Protein 2X47 (pdb70)

CATH classification: 3.40.220.10

Foldseek 3Di:
DLCVLVVLLVVLVPDDLVRLQVLALDVPADEPVNFDFQLCVVVPPLCPDADPLVSQAEGEAADLQQRYQFQEEEAQAFQQQQADDDSRNVQDVRQDPSSNSVSNPDHGADQLAWDKDASRNGSHGIYIYHHADQDQQPRDPVNLVSLLSRVVNSVVVCLVVLTAEYEYEQHQDDHSGYPLLSSLVSVLVSVLVVCVVCVVSHRYYYHYYNDVVNSVSNSVCCCVSHPND

Nearest PDB structures (foldseek):
  2x47-assembly1_A  TM=1.004E+00  e=2.252E-48  Homo sapiens
  6lh4-assembly4_D  TM=9.756E-01  e=3.237E-41  Homo sapiens
  6y4y-assembly1_A  TM=9.764E-01  e=6.561E-30  Escherichia coli K-12
  4iqy-assembly1_A  TM=9.537E-01  e=3.834E-30  Homo sapiens
  4iqy-assembly2_B  TM=9.609E-01  e=1.266E-29  Homo sapiens

Organism: Homo sapiens (NCBI:txid9606)

B-factor: mean 14.44, std 8.51, range [4.03, 52.68]

Secondary structure (DSSP, 8-state):
-TTHHHHHHHHHHTS-HHHHGGGSS-S--EEGGGS--HHHHHTT-------HHHHTTEEEEES-GGGEESSEEEEE--TT-S--SHHHHHHHHHH-HHHHHHHHTS-PPPBT-EEEEE-TTSSSSEEEEEB----TT---HHHHHHHHHHHHHHHHHHHHTT--EEEE--TT-STTS--HHHHHHHHHHHHHHHHHHHGGG-SEEEEEE-SHHHHHHHHHHHHHHS---

Structure (mmCIF, N/CA/C/O backbone):
data_2X47
#
_entry.id   2X47
#
_cell.length_a   45.920
_cell.length_b   63.410
_cell.length_c   75.900
_cell.angle_alpha   90.00
_cell.angle_beta   90.00
_cell.angle_gamma   90.00
#
_symmetry.space_group_name_H-M   'P 21 21 21'
#
loop_
_entity.id
_entity.type
_entity.pdbx_description
1 polymer 'MACRO DOMAIN-CONTAINING PROTEIN 1'
2 non-polymer 'SULFATE ION'
3 water water
#
loop_
_atom_site.group_PDB
_atom_site.id
_atom_site.type_symbol
_atom_site.label_atom_id
_atom_site.label_alt_id
_atom_site.label_comp_id
_atom_site.label_asym_id
_atom_site.label_entity_id
_atom_site.label_seq_id
_atom_site.pdbx_PDB_ins_code
_atom_site.Cartn_x
_atom_site.Cartn_y
_atom_site.Cartn_z
_atom_site.occupancy
_atom_site.B_iso_or_equiv
_atom_site.auth_seq_id
_atom_site.auth_comp_id
_atom_site.auth_asym_id
_atom_site.auth_atom_id
_atom_site.pdbx_PDB_model_num
ATOM 1 N N . THR A 1 1 ? 23.784 1.276 -1.573 1.00 32.71 91 THR A N 1
ATOM 2 C CA . THR A 1 1 ? 24.605 2.493 -1.267 1.00 32.25 91 THR A CA 1
ATOM 3 C C . THR A 1 1 ? 24.037 3.267 -0.074 1.00 31.84 91 THR A C 1
ATOM 4 O O . THR A 1 1 ? 22.854 3.150 0.250 1.00 32.05 91 THR A O 1
ATOM 6 N N . SER A 1 2 ? 24.898 4.057 0.569 1.00 30.95 92 SER A N 1
ATOM 7 C CA . SER A 1 2 ? 24.527 4.889 1.723 1.00 29.81 92 SER A CA 1
ATOM 8 C C . SER A 1 2 ? 23.425 5.922 1.425 1.00 28.47 92 SER A C 1
ATOM 9 O O . SER A 1 2 ? 22.856 6.507 2.369 1.00 28.20 92 SER A O 1
ATOM 11 N N . THR A 1 3 ? 23.171 6.175 0.131 1.00 26.45 93 THR A N 1
ATOM 12 C CA . THR A 1 3 ? 22.202 7.207 -0.314 1.00 25.01 93 THR A CA 1
ATOM 13 C C . THR A 1 3 ? 21.064 6.694 -1.229 1.00 21.71 93 THR A C 1
ATOM 14 O O . THR A 1 3 ? 20.302 7.492 -1.801 1.00 20.99 93 THR A O 1
ATOM 18 N N . ASP A 1 4 ? 20.929 5.371 -1.352 1.00 18.87 94 ASP A N 1
ATOM 19 C CA . ASP A 1 4 ? 19.816 4.778 -2.085 1.00 16.26 94 ASP A CA 1
ATOM 20 C C . ASP A 1 4 ? 18.481 5.249 -1.509 1.00 13.29 94 ASP A C 1
ATOM 21 O O . ASP A 1 4 ? 17.487 5.334 -2.229 1.00 11.10 94 ASP A O 1
ATOM 26 N N . TRP A 1 5 ? 18.464 5.565 -0.209 1.00 10.21 95 TRP A N 1
ATOM 27 C CA . TRP A 1 5 ? 17.223 5.990 0.412 1.00 8.89 95 TRP A CA 1
ATOM 28 C C . TRP A 1 5 ? 16.650 7.233 -0.253 1.00 7.10 95 TRP A C 1
ATOM 29 O O . TRP A 1 5 ? 15.452 7.347 -0.383 1.00 6.99 95 TRP A O 1
ATOM 40 N N . LYS A 1 6 ? 17.505 8.150 -0.701 1.00 7.55 96 LYS A N 1
ATOM 41 C CA . LYS A 1 6 ? 17.039 9.360 -1.353 1.00 7.87 96 LYS A CA 1
ATOM 42 C C . LYS A 1 6 ? 16.287 9.084 -2.650 1.00 7.63 96 LYS A C 1
ATOM 43 O O . LYS A 1 6 ? 15.381 9.813 -3.007 1.00 8.37 96 LYS A O 1
ATOM 49 N N . GLU A 1 7 ? 16.658 8.012 -3.342 1.00 6.49 97 GLU A N 1
ATOM 50 C CA . GLU A 1 7 ? 16.045 7.673 -4.602 1.00 7.06 97 GLU A CA 1
ATOM 51 C C . GLU A 1 7 ? 14.699 7.035 -4.371 1.00 8.21 97 GLU A C 1
ATOM 52 O O . GLU A 1 7 ? 13.777 7.198 -5.155 1.00 5.13 97 GLU A O 1
ATOM 58 N N . ALA A 1 8 ? 14.586 6.259 -3.290 1.00 10.21 98 ALA A N 1
ATOM 59 C CA . ALA A 1 8 ? 13.340 5.490 -3.052 1.00 11.77 98 ALA A CA 1
ATOM 60 C C . ALA A 1 8 ? 12.240 6.475 -2.741 1.00 11.55 98 ALA A C 1
ATOM 61 O O . ALA A 1 8 ? 11.062 6.403 -3.168 1.00 11.48 98 ALA A O 1
ATOM 63 N N . LYS A 1 9 ? 12.665 7.450 -1.971 1.00 14.72 99 LYS A N 1
ATOM 64 C CA . LYS A 1 9 ? 11.833 8.534 -1.629 1.00 15.61 99 LYS A CA 1
ATOM 65 C C . LYS A 1 9 ? 11.235 9.122 -2.861 1.00 14.81 99 LYS A C 1
ATOM 66 O O . LYS A 1 9 ? 10.034 9.314 -2.953 1.00 13.70 99 LYS A O 1
ATOM 72 N N . SER A 1 10 ? 12.078 9.437 -3.844 1.00 15.85 100 SER A N 1
ATOM 73 C CA . SER A 1 10 ? 11.590 10.029 -5.078 1.00 14.43 100 SER A CA 1
ATOM 74 C C . SER A 1 10 ? 10.782 9.097 -5.945 1.00 15.46 100 SER A C 1
ATOM 75 O O . SER A 1 10 ? 9.900 9.556 -6.681 1.00 16.25 100 SER A O 1
ATOM 79 N N . PHE A 1 11 ? 11.140 7.804 -5.943 1.00 14.60 101 PHE A N 1
ATOM 80 C CA . PHE A 1 11 ? 10.432 6.785 -6.687 1.00 14.48 101 PHE A CA 1
ATOM 81 C C . PHE A 1 11 ? 8.977 6.716 -6.136 1.00 16.07 101 PHE A C 1
ATOM 82 O O . PHE A 1 11 ? 8.036 6.731 -6.917 1.00 17.68 101 PHE A O 1
ATOM 90 N N . LEU A 1 12 ? 8.829 6.699 -4.821 1.00 17.74 102 LEU A N 1
ATOM 91 C CA . LEU A 1 12 ? 7.483 6.579 -4.184 1.00 19.88 102 LEU A CA 1
ATOM 92 C C . LEU A 1 12 ? 6.649 7.870 -4.247 1.00 22.79 102 LEU A C 1
ATOM 93 O O . LEU A 1 12 ? 5.420 7.788 -4.346 1.00 23.74 102 LEU A O 1
ATOM 98 N N . LYS A 1 13 ? 7.298 9.037 -4.163 1.00 26.05 103 LYS A N 1
ATOM 99 C CA . LYS A 1 13 ? 6.597 10.322 -4.373 1.00 28.23 103 LYS A CA 1
ATOM 100 C C . LYS A 1 13 ? 5.997 10.401 -5.780 1.00 29.33 103 LYS A C 1
ATOM 101 O O . LYS A 1 13 ? 4.892 10.916 -5.957 1.00 30.70 103 LYS A O 1
ATOM 105 N N . GLY A 1 14 ? 6.703 9.866 -6.764 1.00 30.48 104 GLY A N 1
ATOM 106 C CA . GLY A 1 14 ? 6.237 9.869 -8.143 1.00 31.85 104 GLY A CA 1
ATOM 107 C C . GLY A 1 14 ? 5.083 8.926 -8.414 1.00 32.65 104 GLY A C 1
ATOM 108 O O . GLY A 1 14 ? 4.490 8.967 -9.479 1.00 32.87 104 GLY A O 1
ATOM 109 N N . LEU A 1 15 ? 4.755 8.077 -7.450 1.00 34.06 105 LEU A N 1
ATOM 110 C CA . LEU A 1 15 ? 3.705 7.091 -7.650 1.00 35.16 105 LEU A CA 1
ATOM 111 C C . LEU A 1 15 ? 2.332 7.621 -7.264 1.00 35.73 105 LEU A C 1
ATOM 112 O O . LEU A 1 15 ? 2.184 8.383 -6.300 1.00 36.58 105 LEU A O 1
ATOM 117 N N . SER A 1 16 ? 1.329 7.208 -8.034 1.00 36.65 106 SER A N 1
ATOM 118 C CA . SER A 1 16 ? -0.062 7.502 -7.692 1.00 37.03 106 SER A CA 1
ATOM 119 C C . SER A 1 16 ? -0.423 6.729 -6.434 1.00 36.79 106 SER A C 1
ATOM 120 O O . SER A 1 16 ? 0.150 5.667 -6.158 1.00 37.15 106 SER A O 1
ATOM 123 N N . ASP A 1 17 ? -1.365 7.269 -5.664 1.00 36.67 107 ASP A N 1
ATOM 124 C CA . ASP A 1 17 ? -1.853 6.606 -4.450 1.00 35.46 107 ASP A CA 1
ATOM 125 C C . ASP A 1 17 ? -2.101 5.096 -4.704 1.00 34.58 107 ASP A C 1
ATOM 126 O O . ASP A 1 17 ? -1.714 4.242 -3.891 1.00 34.63 107 ASP A O 1
ATOM 128 N N . LYS A 1 18 ? -2.713 4.781 -5.847 1.00 33.05 108 LYS A N 1
ATOM 129 C CA . LYS A 1 18 ? -2.969 3.385 -6.249 1.00 31.55 108 LYS A CA 1
ATOM 130 C C . LYS A 1 18 ? -1.690 2.568 -6.510 1.00 29.97 108 LYS A C 1
ATOM 131 O O . LYS A 1 18 ? -1.531 1.451 -6.002 1.00 29.11 108 LYS A O 1
ATOM 133 N N . GLN A 1 19 ? -0.787 3.125 -7.313 1.00 28.61 109 GLN A N 1
ATOM 134 C CA . GLN A 1 19 ? 0.451 2.426 -7.675 1.00 27.12 109 GLN A CA 1
ATOM 135 C C . GLN A 1 19 ? 1.310 2.035 -6.459 1.00 25.25 109 GLN A C 1
ATOM 136 O O . GLN A 1 19 ? 1.967 0.978 -6.443 1.00 23.35 109 GLN A O 1
ATOM 142 N N . ARG A 1 20 ? 1.316 2.922 -5.469 1.00 24.50 110 ARG A N 1
ATOM 143 C CA . ARG A 1 20 ? 2.105 2.740 -4.250 1.00 23.75 110 ARG A CA 1
ATOM 144 C C . ARG A 1 20 ? 1.792 1.409 -3.541 1.00 22.55 110 ARG A C 1
ATOM 145 O O . ARG A 1 20 ? 2.674 0.826 -2.917 1.00 21.63 110 ARG A O 1
ATOM 148 N N . GLU A 1 21 ? 0.552 0.918 -3.663 1.00 21.03 111 GLU A N 1
ATOM 149 C CA . GLU A 1 21 ? 0.112 -0.302 -2.949 1.00 19.93 111 GLU A CA 1
ATOM 150 C C . GLU A 1 21 ? 0.924 -1.557 -3.193 1.00 19.01 111 GLU A C 1
ATOM 151 O O . GLU A 1 21 ? 1.056 -2.401 -2.306 1.00 17.81 111 GLU A O 1
ATOM 157 N N . GLU A 1 22 ? 1.439 -1.688 -4.416 1.00 18.93 112 GLU A N 1
ATOM 158 C CA . GLU A 1 22 ? 2.194 -2.859 -4.839 1.00 18.52 112 GLU A CA 1
ATOM 159 C C . GLU A 1 22 ? 3.447 -3.072 -3.993 1.00 17.73 112 GLU A C 1
ATOM 160 O O . GLU A 1 22 ? 3.865 -4.211 -3.783 1.00 19.05 112 GLU A O 1
ATOM 162 N N . HIS A 1 23 ? 4.015 -1.976 -3.501 1.00 16.95 113 HIS A N 1
ATOM 163 C CA . HIS A 1 23 ? 5.310 -1.997 -2.807 1.00 15.84 113 HIS A CA 1
ATOM 164 C C . HIS A 1 23 ? 5.163 -1.990 -1.305 1.00 14.32 113 HIS A C 1
ATOM 165 O O . HIS A 1 23 ? 6.171 -2.005 -0.596 1.00 13.09 113 HIS A O 1
ATOM 172 N N . TYR A 1 24 ? 3.917 -1.910 -0.808 1.00 12.78 114 TYR A N 1
ATOM 173 C CA . TYR A 1 24 ? 3.731 -1.941 0.634 1.00 10.57 114 TYR A CA 1
ATOM 174 C C . TYR A 1 24 ? 4.189 -3.282 1.149 1.00 9.85 114 TYR A C 1
ATOM 175 O O . TYR A 1 24 ? 4.024 -4.296 0.476 1.00 9.96 114 TYR A O 1
ATOM 184 N N . PHE A 1 25 ? 4.678 -3.324 2.381 1.00 8.73 115 PHE A N 1
ATOM 185 C CA . PHE A 1 25 ? 5.115 -4.580 2.953 1.00 9.12 115 PHE A CA 1
ATOM 186 C C . PHE A 1 25 ? 3.953 -5.545 3.253 1.00 10.29 115 PHE A C 1
ATOM 187 O O . PHE A 1 25 ? 4.169 -6.763 3.404 1.00 11.12 115 PHE A O 1
ATOM 195 N N . CYS A 1 26 ? 2.732 -5.007 3.332 1.00 10.69 116 CYS A N 1
ATOM 196 C CA . CYS A 1 26 ? 1.543 -5.775 3.695 1.00 11.53 116 CYS A CA 1
ATOM 197 C C . CYS A 1 26 ? 0.441 -5.649 2.651 1.00 12.29 116 CYS A C 1
ATOM 198 O O . CYS A 1 26 ? 0.299 -4.610 2.013 1.00 12.38 116 CYS A O 1
ATOM 201 N N . LYS A 1 27 ? -0.349 -6.712 2.482 1.00 11.92 117 LYS A N 1
ATOM 202 C CA . LYS A 1 27 ? -1.551 -6.605 1.648 1.00 12.50 117 LYS A CA 1
ATOM 203 C C . LYS A 1 27 ? -2.719 -6.041 2.449 1.00 11.36 117 LYS A C 1
ATOM 204 O O . LYS A 1 27 ? -3.608 -5.432 1.895 1.00 13.09 117 LYS A O 1
ATOM 208 N N . ASP A 1 28 ? -2.668 -6.198 3.760 1.00 11.44 118 ASP A N 1
ATOM 209 C CA . ASP A 1 28 ? -3.770 -5.788 4.636 1.00 12.42 118 ASP A CA 1
ATOM 210 C C . ASP A 1 28 ? -3.540 -4.422 5.252 1.00 11.85 118 ASP A C 1
ATOM 211 O O . ASP A 1 28 ? -3.673 -4.206 6.461 1.00 11.84 118 ASP A O 1
ATOM 216 N N . PHE A 1 29 ? -3.228 -3.458 4.394 1.00 10.81 119 PHE A N 1
ATOM 217 C CA . PHE A 1 29 ? -3.156 -2.096 4.839 1.00 9.88 119 PHE A CA 1
ATOM 218 C C . PHE A 1 29 ? -4.545 -1.545 5.169 1.00 9.91 119 PHE A C 1
ATOM 219 O O . PHE A 1 29 ? -5.574 -2.005 4.658 1.00 9.82 119 PHE A O 1
ATOM 227 N N . VAL A 1 30 ? -4.537 -0.569 6.068 1.00 10.19 120 VAL A N 1
ATOM 228 C CA . VAL A 1 30 ? -5.739 0.045 6.585 1.00 10.47 120 VAL A CA 1
ATOM 229 C C . VAL A 1 30 ? -5.882 1.457 5.983 1.00 10.07 120 VAL A C 1
ATOM 230 O O . VAL A 1 30 ? -5.077 2.355 6.269 1.00 10.49 120 VAL A O 1
ATOM 234 N N . ARG A 1 31 ? -6.888 1.615 5.127 1.00 9.87 121 ARG A N 1
ATOM 235 C CA . ARG A 1 31 ? -7.163 2.865 4.441 1.00 10.29 121 ARG A CA 1
ATOM 236 C C . ARG A 1 31 ? -7.777 3.830 5.437 1.00 10.64 121 ARG A C 1
ATOM 237 O O . ARG A 1 31 ? -8.592 3.441 6.280 1.00 9.84 121 ARG A O 1
ATOM 243 N N . LEU A 1 32 ? -7.387 5.089 5.331 1.00 10.88 122 LEU A N 1
ATOM 244 C CA . LEU A 1 32 ? -7.846 6.113 6.266 1.00 11.56 122 LEU A CA 1
ATOM 245 C C . LEU A 1 32 ? -9.360 6.198 6.240 1.00 12.66 122 LEU A C 1
ATOM 246 O O . LEU A 1 32 ? -9.985 6.370 7.276 1.00 12.93 122 LEU A O 1
ATOM 251 N N . LYS A 1 33 ? -9.948 6.066 5.056 1.00 13.41 123 LYS A N 1
ATOM 252 C CA . LYS A 1 33 ? -11.400 6.150 4.911 1.00 14.76 123 LYS A CA 1
ATOM 253 C C . LYS A 1 33 ? -12.102 4.974 5.597 1.00 14.38 123 LYS A C 1
ATOM 254 O O . LYS A 1 33 ? -13.305 5.052 5.846 1.00 15.85 123 LYS A O 1
ATOM 259 N N . LYS A 1 34 ? -11.374 3.895 5.907 1.00 13.76 124 LYS A N 1
ATOM 260 C CA . LYS A 1 34 ? -11.910 2.769 6.688 1.00 13.43 124 LYS A CA 1
ATOM 261 C C . LYS A 1 34 ? -11.691 2.835 8.208 1.00 13.03 124 LYS A C 1
ATOM 262 O O . LYS A 1 34 ? -12.097 1.917 8.941 1.00 14.14 124 LYS A O 1
ATOM 266 N N . ILE A 1 35 ? -11.036 3.886 8.684 1.00 10.66 125 ILE A N 1
ATOM 267 C CA . ILE A 1 35 ? -10.814 4.063 10.131 1.00 9.96 125 ILE A CA 1
ATOM 268 C C . ILE A 1 35 ? -11.943 4.936 10.693 1.00 9.21 125 ILE A C 1
ATOM 269 O O . ILE A 1 35 ? -12.042 6.088 10.305 1.00 8.57 125 ILE A O 1
ATOM 274 N N . PRO A 1 36 ? -12.797 4.376 11.562 1.00 9.40 126 PRO A N 1
ATOM 275 C CA . PRO A 1 36 ? -13.880 5.198 12.135 1.00 9.21 126 PRO A CA 1
ATOM 276 C C . PRO A 1 36 ? -13.342 6.464 12.805 1.00 9.02 126 PRO A C 1
ATOM 277 O O . PRO A 1 36 ? -12.390 6.418 13.586 1.00 8.78 126 PRO A O 1
ATOM 281 N N . THR A 1 37 ? -14.015 7.580 12.536 1.00 8.31 127 THR A N 1
ATOM 282 C CA . THR A 1 37 ? -13.803 8.796 13.317 1.00 8.51 127 THR A CA 1
ATOM 283 C C . THR A 1 37 ? -14.358 8.557 14.715 1.00 7.39 127 THR A C 1
ATOM 284 O O . THR A 1 37 ? -15.158 7.657 14.937 1.00 8.31 127 THR A O 1
ATOM 288 N N . TRP A 1 38 ? -13.989 9.410 15.651 1.00 7.21 128 TRP A N 1
ATOM 289 C CA . TRP A 1 38 ? -14.571 9.387 16.969 1.00 7.05 128 TRP A CA 1
ATOM 290 C C . TRP A 1 38 ? -16.111 9.560 16.896 1.00 7.84 128 TRP A C 1
ATOM 291 O O . TRP A 1 38 ? -16.843 8.884 17.612 1.00 6.69 128 TRP A O 1
ATOM 302 N N . LYS A 1 39 ? -16.607 10.473 16.063 1.00 8.26 129 LYS A N 1
ATOM 303 C CA . LYS A 1 39 ? -18.042 10.575 15.861 1.00 8.47 129 LYS A CA 1
ATOM 304 C C . LYS A 1 39 ? -18.646 9.187 15.625 1.00 7.94 129 LYS A C 1
ATOM 305 O O . LYS A 1 39 ? -19.639 8.823 16.270 1.00 8.43 129 LYS A O 1
ATOM 311 N N . GLU A 1 40 ? -18.095 8.440 14.664 1.00 7.34 130 GLU A N 1
ATOM 312 C CA . GLU A 1 40 ? -18.596 7.101 14.304 1.00 8.21 130 GLU A CA 1
ATOM 313 C C . GLU A 1 40 ? -18.415 6.083 15.437 1.00 8.46 130 GLU A C 1
ATOM 314 O O . GLU A 1 40 ? -19.316 5.298 15.719 1.00 9.03 130 GLU A O 1
ATOM 320 N N . MET A 1 41 ? -17.240 6.084 16.050 1.00 9.28 131 MET A N 1
ATOM 321 C CA . MET A 1 41 ? -16.939 5.135 17.126 1.00 9.64 131 MET A CA 1
ATOM 322 C C . MET A 1 41 ? -17.864 5.338 18.291 1.00 9.97 131 MET A C 1
ATOM 323 O O . MET A 1 41 ? -18.350 4.361 18.882 1.00 9.40 131 MET A O 1
ATOM 328 N N . ALA A 1 42 ? -18.140 6.606 18.631 1.00 8.87 132 ALA A N 1
ATOM 329 C CA . ALA A 1 42 ? -19.083 6.884 19.719 1.00 10.65 132 ALA A CA 1
ATOM 330 C C . ALA A 1 42 ? -20.511 6.359 19.462 1.00 10.33 132 ALA A C 1
ATOM 331 O O . ALA A 1 42 ? -21.282 6.200 20.411 1.00 11.13 132 ALA A O 1
ATOM 333 N N . LYS A 1 43 ? -20.845 6.135 18.179 1.00 10.74 133 LYS A N 1
ATOM 334 C CA . LYS A 1 43 ? -22.131 5.572 17.716 1.00 10.03 133 LYS A CA 1
ATOM 335 C C . LYS A 1 43 ? -22.073 4.047 17.566 1.00 11.46 133 LYS A C 1
ATOM 336 O O . LYS A 1 43 ? -23.054 3.417 17.118 1.00 10.94 133 LYS A O 1
ATOM 342 N N . GLY A 1 44 ? -20.918 3.455 17.905 1.00 12.36 134 GLY A N 1
ATOM 343 C CA . GLY A 1 44 ? -20.727 2.009 17.793 1.00 14.17 134 GLY A CA 1
ATOM 344 C C . GLY A 1 44 ? -20.178 1.451 16.487 1.00 15.98 134 GLY A C 1
ATOM 345 O O . GLY A 1 44 ? -20.232 0.237 16.276 1.00 16.97 134 GLY A O 1
ATOM 346 N N . VAL A 1 45 ? -19.688 2.304 15.596 1.00 17.14 135 VAL A N 1
ATOM 347 C CA . VAL A 1 45 ? -19.114 1.849 14.323 1.00 18.74 135 VAL A CA 1
ATOM 348 C C . VAL A 1 45 ? -17.710 1.287 14.562 1.00 20.53 135 VAL A C 1
ATOM 349 O O . VAL A 1 45 ? -16.848 2.003 15.057 1.00 20.89 135 VAL A O 1
ATOM 353 N N . ALA A 1 46 ? -17.510 0.004 14.208 1.00 23.02 136 ALA A N 1
ATOM 354 C CA . ALA A 1 46 ? -16.229 -0.708 14.410 1.00 24.46 136 ALA A CA 1
ATOM 355 C C . ALA A 1 46 ? -15.536 -1.019 13.085 1.00 25.67 136 ALA A C 1
ATOM 356 O O . ALA A 1 46 ? -16.189 -1.147 12.050 1.00 27.64 136 ALA A O 1
ATOM 358 N N . ARG A 1 53 ? -14.310 21.965 31.438 1.00 25.55 143 ARG A N 1
ATOM 359 C CA . ARG A 1 53 ? -15.414 21.695 30.523 1.00 24.48 143 ARG A CA 1
ATOM 360 C C . ARG A 1 53 ? -15.034 21.932 29.062 1.00 23.34 143 ARG A C 1
ATOM 361 O O . ARG A 1 53 ? -14.576 23.015 28.650 1.00 23.02 143 ARG A O 1
ATOM 363 N N . TYR A 1 54 ? -15.261 20.900 28.274 1.00 22.23 144 TYR A N 1
ATOM 364 C CA . TYR A 1 54 ? -15.049 20.967 26.847 1.00 20.62 144 TYR A CA 1
ATOM 365 C C . TYR A 1 54 ? -16.387 20.885 26.175 1.00 20.44 144 TYR A C 1
ATOM 366 O O . TYR A 1 54 ? -17.268 20.166 26.618 1.00 20.33 144 TYR A O 1
ATOM 375 N N . LYS A 1 55 ? -16.537 21.643 25.109 1.00 19.97 145 LYS A N 1
ATOM 376 C CA . LYS A 1 55 ? -17.792 21.723 24.404 1.00 20.26 145 LYS A CA 1
ATOM 377 C C . LYS A 1 55 ? -17.753 20.764 23.232 1.00 19.00 145 LYS A C 1
ATOM 378 O O . LYS A 1 55 ? -16.686 20.549 22.620 1.00 18.14 145 LYS A O 1
ATOM 381 N N . LYS A 1 56 ? -18.902 20.185 22.921 1.00 17.35 146 LYS A N 1
ATOM 382 C CA . LYS A 1 56 ? -19.015 19.385 21.724 1.00 17.23 146 LYS A CA 1
ATOM 383 C C . LYS A 1 56 ? -18.634 20.219 20.504 1.00 16.30 146 LYS A C 1
ATOM 384 O O . LYS A 1 56 ? -19.108 21.366 20.348 1.00 15.44 146 LYS A O 1
ATOM 390 N N . ASP A 1 57 ? -17.766 19.670 19.658 1.00 15.33 147 ASP A N 1
ATOM 391 C CA . ASP A 1 57 ? -17.414 20.270 18.367 1.00 14.59 147 ASP A CA 1
ATOM 392 C C . ASP A 1 57 ? -17.510 19.198 17.302 1.00 14.26 147 ASP A C 1
ATOM 393 O O . ASP A 1 57 ? -16.653 18.294 17.214 1.00 12.62 147 ASP A O 1
ATOM 398 N N . LYS A 1 58 ? -18.563 19.302 16.497 1.00 13.43 148 LYS A N 1
ATOM 399 C CA . LYS A 1 58 ? -18.857 18.393 15.394 1.00 13.85 148 LYS A CA 1
ATOM 400 C C . LYS A 1 58 ? -17.655 18.097 14.491 1.00 12.51 148 LYS A C 1
ATOM 401 O O . LYS A 1 58 ? -17.335 16.948 14.201 1.00 13.92 148 LYS A O 1
ATOM 404 N N . GLN A 1 59 ? -17.023 19.133 13.997 1.00 12.83 149 GLN A N 1
ATOM 405 C CA . GLN A 1 59 ? -15.913 18.931 13.091 1.00 12.21 149 GLN A CA 1
ATOM 406 C C . GLN A 1 59 ? -14.715 18.299 13.801 1.00 10.61 149 GLN A C 1
ATOM 407 O O . GLN A 1 59 ? -14.091 17.398 13.238 1.00 10.81 149 GLN A O 1
ATOM 413 N N . LEU A 1 60 ? -14.411 18.724 15.022 1.00 9.29 150 LEU A N 1
ATOM 414 C CA . LEU A 1 60 ? -13.324 18.061 15.778 1.00 9.69 150 LEU A CA 1
ATOM 415 C C . LEU A 1 60 ? -13.565 16.556 15.957 1.00 9.15 150 LEU A C 1
ATOM 416 O O . LEU A 1 60 ? -12.634 15.743 15.830 1.00 8.76 150 LEU A O 1
ATOM 421 N N . ASN A 1 61 ? -14.818 16.174 16.207 1.00 8.20 151 ASN A N 1
ATOM 422 C CA . ASN A 1 61 ? -15.167 14.740 16.335 1.00 8.42 151 ASN A CA 1
ATOM 423 C C . ASN A 1 61 ? -14.931 13.929 15.041 1.00 7.93 151 ASN A C 1
ATOM 424 O O . ASN A 1 61 ? -14.860 12.719 15.116 1.00 9.18 151 ASN A O 1
ATOM 429 N N . GLU A 1 62 ? -14.832 14.602 13.899 1.00 9.29 152 GLU A N 1
ATOM 430 C CA . GLU A 1 62 ? -14.478 13.966 12.637 1.00 10.53 152 GLU A CA 1
ATOM 431 C C . GLU A 1 62 ? -12.965 13.982 12.370 1.00 11.06 152 GLU A C 1
ATOM 432 O O . GLU A 1 62 ? -12.516 13.345 11.416 1.00 11.55 152 GLU A O 1
ATOM 438 N N . LYS A 1 63 ? -12.184 14.674 13.207 1.00 9.92 153 LYS A N 1
ATOM 439 C CA . LYS A 1 63 ? -10.737 14.804 12.969 1.00 10.18 153 LYS A CA 1
ATOM 440 C C . LYS A 1 63 ? -9.862 13.990 13.890 1.00 10.04 153 LYS A C 1
ATOM 441 O O . LYS A 1 63 ? -8.638 14.010 13.737 1.00 11.82 153 LYS A O 1
ATOM 447 N N . ILE A 1 64 ? -10.464 13.399 14.892 1.00 9.13 154 ILE A N 1
ATOM 448 C CA . ILE A 1 64 ? -9.742 12.510 15.809 1.00 9.22 154 ILE A CA 1
ATOM 449 C C . ILE A 1 64 ? -10.330 11.105 15.692 1.00 8.91 154 ILE A C 1
ATOM 450 O O . ILE A 1 64 ? -11.545 10.919 15.502 1.00 8.25 154 ILE A O 1
ATOM 455 N N . SER A 1 65 ? -9.451 10.107 15.822 1.00 8.09 155 SER A N 1
ATOM 456 C CA . SER A 1 65 ? -9.837 8.711 15.885 1.00 8.03 155 SER A CA 1
ATOM 457 C C . SER A 1 65 ? -9.026 7.964 16.944 1.00 7.89 155 SER A C 1
ATOM 458 O O . SER A 1 65 ? -7.855 8.285 17.175 1.00 8.49 155 SER A O 1
ATOM 461 N N . LEU A 1 66 ? -9.657 6.964 17.549 1.00 7.89 156 LEU A N 1
ATOM 462 C CA . LEU A 1 66 ? -8.988 5.940 18.336 1.00 8.37 156 LEU A CA 1
ATOM 463 C C . LEU A 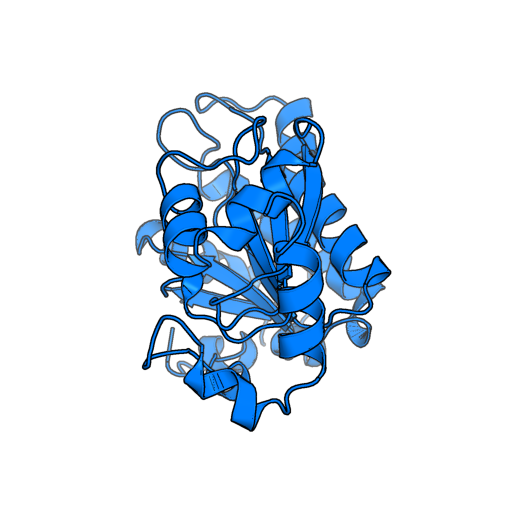1 66 ? -9.132 4.613 17.602 1.00 8.83 156 LEU A C 1
ATOM 464 O O . LEU A 1 66 ? -10.246 4.267 17.139 1.00 8.53 156 LEU A O 1
ATOM 469 N N . LEU A 1 67 ? -8.038 3.846 17.486 1.00 8.54 157 LEU A N 1
ATOM 470 C CA . LEU A 1 67 ? -8.076 2.598 16.772 1.00 9.27 157 LEU A CA 1
ATOM 471 C C . LEU A 1 67 ? -7.182 1.652 17.524 1.00 9.55 157 LEU A C 1
ATOM 472 O O . LEU A 1 67 ? -6.077 2.030 17.859 1.00 8.44 157 LEU A O 1
ATOM 477 N N . ARG A 1 68 ? -7.644 0.411 17.707 1.00 8.97 158 ARG A N 1
ATOM 478 C CA . ARG A 1 68 ? -6.744 -0.665 18.154 1.00 9.66 158 ARG A CA 1
ATOM 479 C C . ARG A 1 68 ? -6.341 -1.437 16.897 1.00 9.51 158 ARG A C 1
ATOM 480 O O . ARG A 1 68 ? -7.156 -2.144 16.303 1.00 9.25 158 ARG A O 1
ATOM 488 N N . SER A 1 69 ? -5.075 -1.310 16.471 1.00 9.31 159 SER A N 1
ATOM 489 C CA . SER A 1 69 ? -4.638 -1.928 15.229 1.00 10.94 159 SER A CA 1
ATOM 490 C C . SER A 1 69 ? -3.124 -1.960 15.234 1.00 10.89 159 SER A C 1
ATOM 491 O O . SER A 1 69 ? -2.492 -1.515 16.212 1.00 11.00 159 SER A O 1
ATOM 494 N N . ASP A 1 70 ? -2.562 -2.462 14.130 1.00 10.20 160 ASP A N 1
ATOM 495 C CA . ASP A 1 70 ? 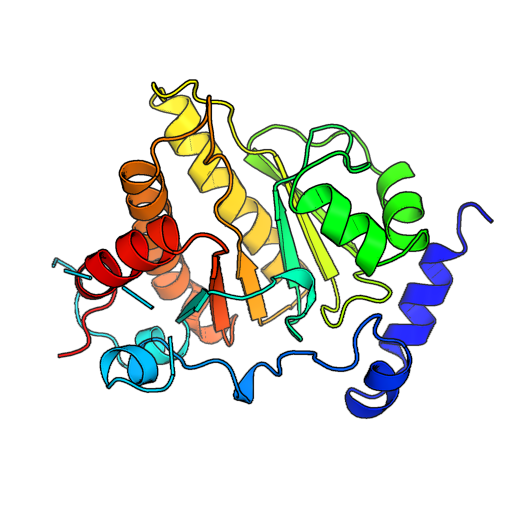-1.128 -2.450 13.922 1.00 10.32 160 ASP A CA 1
ATOM 496 C C . ASP A 1 70 ? -0.752 -1.139 13.236 1.00 8.19 160 ASP A C 1
ATOM 497 O O . ASP A 1 70 ? -1.111 -0.934 12.081 1.00 9.52 160 ASP A O 1
ATOM 502 N N . ILE A 1 71 ? -0.066 -0.264 13.956 1.00 8.59 161 ILE A N 1
ATOM 503 C CA . ILE A 1 71 ? 0.257 1.086 13.471 1.00 8.52 161 ILE A CA 1
ATOM 504 C C . ILE A 1 71 ? 1.047 1.038 12.173 1.00 8.66 161 ILE A C 1
ATOM 505 O O . ILE A 1 71 ? 0.894 1.907 11.316 1.00 9.33 161 ILE A O 1
ATOM 510 N N . THR A 1 72 ? 1.852 -0.019 11.988 1.00 8.84 162 THR A N 1
ATOM 511 C CA . THR A 1 72 ? 2.631 -0.154 10.749 1.00 9.32 162 THR A CA 1
ATOM 512 C C . THR A 1 72 ? 1.796 -0.297 9.492 1.00 9.25 162 THR A C 1
ATOM 513 O O . THR A 1 72 ? 2.274 -0.064 8.402 1.00 9.05 162 THR A O 1
ATOM 517 N N . LYS A 1 73 ? 0.538 -0.716 9.631 1.00 8.71 163 LYS A N 1
ATOM 518 C CA . LYS A 1 73 ? -0.326 -0.955 8.471 1.00 9.22 163 LYS A CA 1
ATOM 519 C C . LYS A 1 73 ? -1.191 0.235 8.032 1.00 7.91 163 LYS A C 1
ATOM 520 O O . LYS A 1 73 ? -1.926 0.117 7.076 1.00 7.95 163 LYS A O 1
ATOM 526 N N . LEU A 1 74 ? -1.111 1.364 8.742 1.00 8.19 164 LEU A N 1
ATOM 527 C CA . LEU A 1 74 ? -2.046 2.471 8.504 1.00 7.84 164 LEU A CA 1
ATOM 528 C C . LEU A 1 74 ? -1.590 3.284 7.326 1.00 7.49 164 LEU A C 1
ATOM 529 O O . LEU A 1 74 ? -0.447 3.735 7.281 1.00 8.13 164 LEU A O 1
ATOM 534 N N . GLU A 1 75 ? -2.493 3.447 6.370 1.00 8.13 165 GLU A N 1
ATOM 535 C CA . GLU A 1 75 ? -2.185 4.222 5.153 1.00 8.69 165 GLU A CA 1
ATOM 536 C C . GLU A 1 75 ? -2.516 5.690 5.410 1.00 7.38 165 GLU A C 1
ATOM 537 O O . GLU A 1 75 ? -3.595 6.192 5.048 1.00 9.84 165 GLU A O 1
ATOM 543 N N . VAL A 1 76 ? -1.565 6.371 6.026 1.00 7.73 166 VAL A N 1
ATOM 544 C CA . VAL A 1 76 ? -1.686 7.767 6.454 1.00 7.06 166 VAL A CA 1
ATOM 545 C C . VAL A 1 76 ? -0.458 8.533 6.024 1.00 7.41 166 VAL A C 1
ATOM 546 O O . VAL A 1 76 ? 0.552 7.934 5.572 1.00 7.58 166 VAL A O 1
ATOM 550 N N . ASP A 1 77 ? -0.468 9.862 6.183 1.00 7.88 167 ASP A N 1
ATOM 551 C CA . ASP A 1 77 ? 0.709 10.610 5.734 1.00 7.38 167 ASP A CA 1
ATOM 552 C C . ASP A 1 77 ? 1.907 10.317 6.617 1.00 7.59 167 ASP A C 1
ATOM 553 O O . ASP A 1 77 ? 3.016 10.246 6.124 1.00 8.55 167 ASP A O 1
ATOM 558 N N . ALA A 1 78 ? 1.695 10.082 7.921 1.00 6.86 168 ALA A N 1
ATOM 559 C CA . ALA A 1 78 ? 2.799 9.790 8.800 1.00 6.85 168 ALA A CA 1
ATOM 560 C C . ALA A 1 78 ? 2.377 8.902 9.966 1.00 8.17 168 ALA A C 1
ATOM 561 O O . ALA A 1 78 ? 1.286 9.067 10.526 1.00 9.01 168 ALA A O 1
ATOM 563 N N . ILE A 1 79 ? 3.238 7.978 10.360 1.00 7.01 169 ILE A N 1
ATOM 564 C CA . ILE A 1 79 ? 3.090 7.355 11.656 1.00 7.72 169 ILE A CA 1
ATOM 565 C C . ILE A 1 79 ? 4.218 7.826 12.556 1.00 7.81 169 ILE A C 1
ATOM 566 O O . ILE A 1 79 ? 5.340 8.119 12.109 1.00 8.58 169 ILE A O 1
ATOM 571 N N . VAL A 1 80 ? 3.907 7.939 13.820 1.00 7.31 170 VAL A N 1
ATOM 572 C CA . VAL A 1 80 ? 4.884 8.309 14.805 1.00 8.00 170 VAL A CA 1
ATOM 573 C C . VAL A 1 80 ? 5.518 7.061 15.438 1.00 7.81 170 VAL A C 1
ATOM 574 O O . VAL A 1 80 ? 4.824 6.128 15.859 1.00 8.51 170 VAL A O 1
ATOM 578 N N . ASN A 1 81 ? 6.856 7.069 15.490 1.00 7.35 171 ASN A N 1
ATOM 579 C CA . ASN A 1 81 ? 7.633 6.017 16.125 1.00 8.16 171 ASN A CA 1
ATOM 580 C C . ASN A 1 81 ? 8.119 6.485 17.482 1.00 8.30 171 ASN A C 1
ATOM 581 O O . ASN A 1 81 ? 8.812 7.492 17.564 1.00 9.73 171 ASN A O 1
ATOM 586 N N . ALA A 1 82 ? 7.747 5.745 18.528 1.00 9.26 172 ALA A N 1
ATOM 587 C CA . ALA A 1 82 ? 8.264 5.960 19.870 1.00 9.54 172 ALA A CA 1
ATOM 588 C C . ALA A 1 82 ? 9.640 5.255 19.901 1.00 10.12 172 ALA A C 1
ATOM 589 O O . ALA A 1 82 ? 9.765 4.069 20.230 1.00 10.16 172 ALA A O 1
ATOM 591 N N . ALA A 1 83 ? 10.634 6.037 19.499 1.00 10.97 173 ALA A N 1
ATOM 592 C CA . ALA A 1 83 ? 11.960 5.572 19.204 1.00 10.77 173 ALA A CA 1
ATOM 593 C C . ALA A 1 83 ? 12.856 5.641 20.421 1.00 11.47 173 ALA A C 1
ATOM 594 O O . ALA A 1 83 ? 12.440 6.046 21.506 1.00 12.30 173 ALA A O 1
ATOM 596 N N . ASN A 1 84 ? 14.076 5.171 20.246 1.00 10.92 174 ASN A N 1
ATOM 597 C CA . ASN A 1 84 ? 15.149 5.522 21.149 1.00 12.26 174 ASN A CA 1
ATOM 598 C C . ASN A 1 84 ? 16.100 6.571 20.541 1.00 11.22 174 ASN A C 1
ATOM 599 O O . ASN A 1 84 ? 16.015 6.918 19.345 1.00 11.65 174 ASN A O 1
ATOM 604 N N . SER A 1 85 ? 16.959 7.110 21.390 1.00 11.93 175 SER A N 1
ATOM 605 C CA . SER A 1 85 ? 17.842 8.201 21.012 1.00 12.30 175 SER A CA 1
ATOM 606 C C . SER A 1 85 ? 18.632 7.920 19.727 1.00 12.06 175 SER A C 1
ATOM 607 O O . SER A 1 85 ? 18.983 8.861 18.989 1.00 12.47 175 SER A O 1
ATOM 610 N N . SER A 1 86 ? 18.952 6.653 19.482 1.00 11.38 176 SER A N 1
ATOM 611 C CA . SER A 1 86 ? 19.779 6.302 18.324 1.00 10.94 176 SER A CA 1
ATOM 612 C C . SER A 1 86 ? 19.040 6.455 16.992 1.00 10.25 176 SER A C 1
ATOM 613 O O . SER A 1 86 ? 19.669 6.609 15.932 1.00 10.21 176 SER A O 1
ATOM 616 N N . LEU A 1 87 ? 17.720 6.326 17.047 1.00 10.17 177 LEU A N 1
ATOM 617 C CA . LEU A 1 87 ? 16.845 6.196 15.876 1.00 10.24 177 LEU A CA 1
ATOM 618 C C . LEU A 1 87 ? 17.137 5.008 14.999 1.00 10.35 177 LEU A C 1
ATOM 619 O O . LEU A 1 87 ? 16.653 4.976 13.891 1.00 11.40 177 LEU A O 1
ATOM 624 N N . LEU A 1 88 ? 17.882 4.018 15.470 1.00 11.13 178 LEU A N 1
ATOM 625 C CA . LEU A 1 88 ? 18.207 2.880 14.611 1.00 13.12 178 LEU A CA 1
ATOM 626 C C . LEU A 1 88 ? 17.406 1.642 14.963 1.00 15.16 178 LEU A C 1
ATOM 627 O O . LEU A 1 88 ? 17.671 0.560 14.432 1.00 16.75 178 LEU A O 1
ATOM 632 N N . GLY A 1 89 ? 16.408 1.807 15.820 1.00 17.39 179 GLY A N 1
ATOM 633 C CA . GLY A 1 89 ? 15.460 0.745 16.081 1.00 19.25 179 GLY A CA 1
ATOM 634 C C . GLY A 1 89 ? 15.856 0.023 17.336 1.00 21.86 179 GLY A C 1
ATOM 635 O O . GLY A 1 89 ? 16.557 0.561 18.182 1.00 23.32 179 GLY A O 1
ATOM 636 N N . GLY A 1 90 ? 15.448 -1.224 17.426 1.00 24.01 180 GLY A N 1
ATOM 637 C CA . GLY A 1 90 ? 15.564 -1.974 18.656 1.00 24.96 180 GLY A CA 1
ATOM 638 C C . GLY A 1 90 ? 14.231 -2.653 18.827 1.00 25.51 180 GLY A C 1
ATOM 639 O O . GLY A 1 90 ? 13.616 -3.081 17.846 1.00 27.36 180 GLY A O 1
ATOM 640 N N . GLY A 1 91 ? 13.770 -2.747 20.061 1.00 24.84 181 GLY A N 1
ATOM 641 C CA . GLY A 1 91 ? 12.609 -3.551 20.357 1.00 23.00 181 GLY A CA 1
ATOM 642 C C . GLY A 1 91 ? 11.312 -2.794 20.203 1.00 21.27 181 GLY A C 1
ATOM 643 O O . GLY A 1 91 ? 11.263 -1.616 19.783 1.00 22.13 181 GLY A O 1
ATOM 644 N N . GLY A 1 92 ? 10.238 -3.486 20.558 1.00 18.19 182 GLY A N 1
ATOM 645 C CA . GLY A 1 92 ? 8.939 -2.895 20.605 1.00 16.85 182 GLY A CA 1
ATOM 646 C C . GLY A 1 92 ? 8.470 -2.530 19.200 1.00 15.93 182 GLY A C 1
ATOM 647 O O . GLY A 1 92 ? 8.978 -3.054 18.205 1.00 15.72 182 GLY A O 1
ATOM 648 N N . VAL A 1 93 ? 7.527 -1.621 19.145 1.00 15.92 183 VAL A N 1
ATOM 649 C CA . VAL A 1 93 ? 6.899 -1.211 17.861 1.00 15.70 183 VAL A CA 1
ATOM 650 C C . VAL A 1 93 ? 7.953 -0.555 16.948 1.00 15.35 183 VAL A C 1
ATOM 651 O O . VAL A 1 93 ? 7.907 -0.669 15.716 1.00 15.20 183 VAL A O 1
ATOM 655 N N . ASP A 1 94 ? 8.905 0.126 17.568 1.00 12.58 184 ASP A N 1
ATOM 656 C CA . ASP A 1 94 ? 10.039 0.725 16.857 1.00 12.47 184 ASP A CA 1
ATOM 657 C C . ASP A 1 94 ? 10.691 -0.310 15.902 1.00 11.77 184 ASP A C 1
ATOM 658 O O . ASP A 1 94 ? 10.796 -0.104 14.685 1.00 11.16 184 ASP A O 1
ATOM 663 N N . GLY A 1 95 ? 11.091 -1.444 16.441 1.00 11.14 185 GLY A N 1
ATOM 664 C CA . GLY A 1 95 ? 11.722 -2.478 15.636 1.00 11.35 185 GLY A CA 1
ATOM 665 C C . GLY A 1 95 ? 10.816 -3.022 14.553 1.00 11.16 185 GLY A C 1
ATOM 666 O O . GLY A 1 95 ? 11.289 -3.344 13.451 1.00 11.62 185 GLY A O 1
ATOM 667 N N . CYS A 1 96 ? 9.531 -3.111 14.859 1.00 11.88 186 CYS A N 1
ATOM 668 C CA . CYS A 1 96 ? 8.524 -3.562 13.881 1.00 12.54 186 CYS A CA 1
ATOM 669 C C . CYS A 1 96 ? 8.415 -2.544 12.755 1.00 12.10 186 CYS A C 1
ATOM 670 O O . CYS A 1 96 ? 8.264 -2.930 11.590 1.00 13.61 186 CYS A O 1
ATOM 673 N N . ILE A 1 97 ? 8.524 -1.253 13.102 1.00 10.76 187 ILE A N 1
ATOM 674 C CA . ILE A 1 97 ? 8.485 -0.192 12.076 1.00 11.02 187 ILE A CA 1
ATOM 675 C C . ILE A 1 97 ? 9.701 -0.301 11.171 1.00 10.44 187 ILE A C 1
ATOM 676 O O . ILE A 1 97 ? 9.557 -0.270 9.928 1.00 10.63 187 ILE A O 1
ATOM 681 N N . HIS A 1 98 ? 10.893 -0.417 11.755 1.00 9.46 188 HIS A N 1
ATOM 682 C CA . HIS A 1 98 ? 12.108 -0.625 10.937 1.00 10.02 188 HIS A CA 1
ATOM 683 C C . HIS A 1 98 ? 11.995 -1.832 9.995 1.00 10.37 188 HIS A C 1
ATOM 684 O O . HIS A 1 98 ? 12.321 -1.752 8.785 1.00 10.85 188 HIS A O 1
ATOM 691 N N . ARG A 1 99 ? 11.499 -2.952 10.508 1.00 9.05 189 ARG A N 1
ATOM 692 C CA . ARG A 1 99 ? 11.431 -4.142 9.686 1.00 9.38 189 ARG A CA 1
ATOM 693 C C . ARG A 1 99 ? 10.430 -3.999 8.556 1.00 8.55 189 ARG A C 1
ATOM 694 O O . ARG A 1 99 ? 10.722 -4.429 7.409 1.00 9.01 189 ARG A O 1
ATOM 702 N N . ALA A 1 100 ? 9.268 -3.448 8.890 1.00 8.46 190 ALA A N 1
ATOM 703 C CA . ALA A 1 100 ? 8.172 -3.251 7.949 1.00 9.29 190 ALA A CA 1
ATOM 704 C C . ALA A 1 100 ? 8.545 -2.227 6.865 1.00 9.42 190 ALA A C 1
ATOM 705 O O . ALA A 1 100 ? 8.305 -2.480 5.676 1.00 9.23 190 ALA A O 1
ATOM 707 N N . ALA A 1 101 ? 9.170 -1.109 7.272 1.00 8.57 191 ALA A N 1
ATOM 708 C CA . ALA A 1 101 ? 9.623 -0.063 6.318 1.00 8.28 191 ALA A CA 1
ATOM 709 C C . ALA A 1 101 ? 10.737 -0.568 5.416 1.00 7.97 191 ALA A C 1
ATOM 710 O O . ALA A 1 101 ? 10.854 -0.153 4.261 1.00 7.07 191 ALA A O 1
ATOM 712 N N . GLY A 1 102 ? 11.551 -1.458 5.973 1.00 7.59 192 GLY A N 1
ATOM 713 C CA . GLY A 1 102 ? 12.661 -2.078 5.283 1.00 7.96 192 GLY A CA 1
ATOM 714 C C . GLY A 1 102 ? 13.952 -1.306 5.520 1.00 7.06 192 GLY A C 1
ATOM 715 O O . GLY A 1 102 ? 13.978 -0.263 6.206 1.00 7.61 192 GLY A O 1
ATOM 716 N N . PRO A 1 103 ? 15.055 -1.829 4.974 1.00 7.63 193 PRO A N 1
ATOM 717 C CA . PRO A 1 103 ? 16.376 -1.323 5.308 1.00 8.04 193 PRO A CA 1
ATOM 718 C C . PRO A 1 103 ? 16.652 0.131 4.930 1.00 7.90 193 PRO A C 1
ATOM 719 O O . PRO 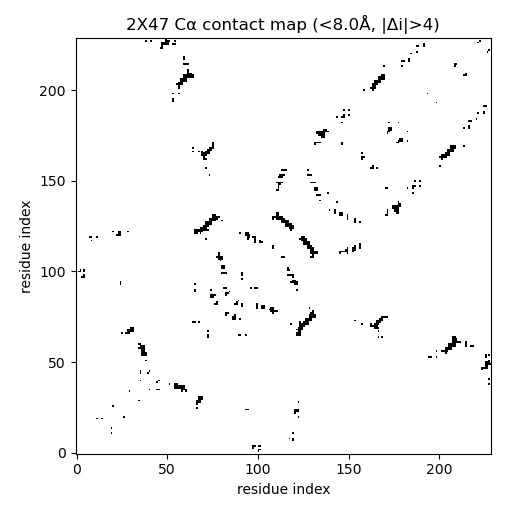A 1 103 ? 17.539 0.756 5.511 1.00 8.16 193 PRO A O 1
ATOM 723 N N . LEU A 1 104 ? 15.918 0.688 3.969 1.00 6.45 194 LEU A N 1
ATOM 724 C CA . LEU A 1 104 ? 16.203 2.071 3.601 1.00 6.14 194 LEU A CA 1
ATOM 725 C C . LEU A 1 104 ? 15.808 3.065 4.684 1.00 5.74 194 LEU A C 1
ATOM 726 O O . LEU A 1 104 ? 16.414 4.163 4.762 1.00 4.92 194 LEU A O 1
ATOM 731 N N . LEU A 1 105 ? 14.843 2.686 5.534 1.00 5.51 195 LEU A N 1
ATOM 732 C CA . LEU A 1 105 ? 14.405 3.535 6.656 1.00 6.37 195 LEU A CA 1
ATOM 733 C C . LEU A 1 105 ? 15.582 3.644 7.614 1.00 7.45 195 LEU A C 1
ATOM 734 O O . LEU A 1 105 ? 15.995 4.730 8.013 1.00 7.84 195 LEU A O 1
ATOM 739 N N . THR A 1 106 ? 16.178 2.524 7.937 1.00 7.14 196 THR A N 1
ATOM 740 C CA . THR A 1 106 ? 17.301 2.542 8.873 1.00 8.35 196 THR A CA 1
ATOM 741 C C . THR A 1 106 ? 18.489 3.299 8.276 1.00 7.76 196 THR A C 1
ATOM 742 O O . THR A 1 106 ? 19.170 4.060 8.979 1.00 7.97 196 THR A O 1
ATOM 746 N N . ASP A 1 107 ? 18.700 3.144 6.962 1.00 7.65 197 ASP A N 1
ATOM 747 C CA . ASP A 1 107 ? 19.752 3.870 6.257 1.00 7.16 197 ASP A CA 1
ATOM 748 C C . ASP A 1 107 ? 19.550 5.374 6.436 1.00 6.09 197 ASP A C 1
ATOM 749 O O . ASP A 1 107 ? 20.495 6.105 6.757 1.00 6.90 197 ASP A O 1
ATOM 754 N N . GLU A 1 108 ? 18.342 5.852 6.195 1.00 5.47 198 GLU A N 1
ATOM 755 C CA . GLU A 1 108 ? 18.053 7.277 6.409 1.00 4.85 198 GLU A CA 1
ATOM 756 C C . GLU A 1 108 ? 18.284 7.719 7.859 1.00 5.60 198 GLU A C 1
ATOM 757 O O . GLU A 1 108 ? 18.890 8.772 8.105 1.00 6.45 198 GLU A O 1
ATOM 763 N N . CYS A 1 109 ? 17.827 6.885 8.795 1.00 6.27 199 CYS A N 1
ATOM 764 C CA . CYS A 1 109 ? 18.031 7.186 10.209 1.00 6.82 199 CYS A CA 1
ATOM 765 C C . CYS A 1 109 ? 19.506 7.245 10.588 1.00 7.86 199 CYS A C 1
ATOM 766 O O . CYS A 1 109 ? 19.866 8.032 11.452 1.00 8.52 199 CYS A O 1
ATOM 769 N N . ARG A 1 110 ? 20.360 6.416 9.955 1.00 7.94 200 ARG A N 1
ATOM 770 C CA . ARG A 1 110 ? 21.798 6.452 10.194 1.00 8.93 200 ARG A CA 1
ATOM 771 C C . ARG A 1 110 ? 22.409 7.792 9.866 1.00 9.15 200 ARG A C 1
ATOM 772 O O . ARG A 1 110 ? 23.422 8.133 10.466 1.00 9.77 200 ARG A O 1
ATOM 780 N N . THR A 1 111 ? 21.801 8.560 8.939 1.00 8.55 201 THR A N 1
ATOM 781 C CA . THR A 1 111 ? 22.297 9.895 8.595 1.00 9.07 201 THR A CA 1
ATOM 782 C C . THR A 1 111 ? 21.970 10.998 9.593 1.00 9.33 201 THR A C 1
ATOM 783 O O . THR A 1 111 ? 22.605 12.058 9.546 1.00 10.20 201 THR A O 1
ATOM 787 N N . LEU A 1 112 ? 20.999 10.767 10.473 1.00 9.17 202 LEU A N 1
ATOM 788 C CA . LEU A 1 112 ? 20.492 11.758 11.419 1.00 9.10 202 LEU A CA 1
ATOM 789 C C . LEU A 1 112 ? 21.336 11.730 12.679 1.00 8.77 202 LEU A C 1
ATOM 790 O O . LEU A 1 112 ? 22.043 10.764 12.954 1.00 9.21 202 LEU A O 1
ATOM 795 N N . GLN A 1 113 ? 21.232 12.801 13.446 1.00 8.46 203 GLN A N 1
ATOM 796 C CA . GLN A 1 113 ? 21.828 12.827 14.761 1.00 8.79 203 GLN A CA 1
ATOM 797 C C . GLN A 1 113 ? 21.054 11.905 15.661 1.00 9.81 203 GLN A C 1
ATOM 798 O O . GLN A 1 113 ? 20.034 11.344 15.247 1.00 12.07 203 GLN A O 1
ATOM 804 N N . SER A 1 114 ? 21.535 11.726 16.885 1.00 8.83 204 SER A N 1
ATOM 805 C CA . SER A 1 114 ? 20.678 11.173 17.921 1.00 9.51 204 SER A CA 1
ATOM 806 C C . SER A 1 114 ? 19.532 12.179 18.206 1.00 10.05 204 SER A C 1
ATOM 807 O O . SER A 1 114 ? 19.673 13.421 18.087 1.00 10.22 204 SER A O 1
ATOM 810 N N . CYS A 1 115 ? 18.425 11.643 18.679 1.00 10.11 205 CYS A N 1
ATOM 811 C CA . CYS A 1 115 ? 17.238 12.441 18.994 1.00 9.45 205 CYS A CA 1
ATOM 812 C C . CYS A 1 115 ? 17.090 12.697 20.502 1.00 10.26 205 CYS A C 1
ATOM 813 O O . CYS A 1 115 ? 17.149 11.755 21.306 1.00 9.61 205 CYS A O 1
ATOM 816 N N . LYS A 1 116 ? 16.899 13.968 20.876 1.00 10.15 206 LYS A N 1
ATOM 817 C CA . LYS A 1 116 ? 16.718 14.357 22.276 1.00 11.23 206 LYS A CA 1
ATOM 818 C C . LYS A 1 116 ? 15.323 13.992 22.764 1.00 10.69 206 LYS A C 1
ATOM 819 O O . LYS A 1 116 ? 14.375 13.912 21.983 1.00 11.11 206 LYS A O 1
ATOM 825 N N . THR A 1 117 ? 15.216 13.785 24.073 1.00 10.09 207 THR A N 1
ATOM 826 C CA . THR A 1 117 ? 13.920 13.576 24.717 1.00 9.42 207 THR A CA 1
ATOM 827 C C . THR A 1 117 ? 13.018 14.756 24.434 1.00 8.93 207 THR A C 1
ATOM 828 O O . THR A 1 117 ? 13.433 15.926 24.591 1.00 10.29 207 THR A O 1
ATOM 832 N N . GLY A 1 118 ? 11.796 14.450 23.988 1.00 8.94 208 GLY A N 1
ATOM 833 C CA . GLY A 1 118 ? 10.783 15.439 23.743 1.00 8.59 208 GLY A CA 1
ATOM 834 C C . GLY A 1 118 ? 10.907 16.077 22.365 1.00 8.74 208 GLY A C 1
ATOM 835 O O . GLY A 1 118 ? 10.090 16.918 22.016 1.00 10.52 208 GLY A O 1
ATOM 836 N N . LYS A 1 119 ? 11.897 15.662 21.574 1.00 8.92 209 LYS A N 1
ATOM 837 C CA . LYS A 1 119 ? 12.104 16.1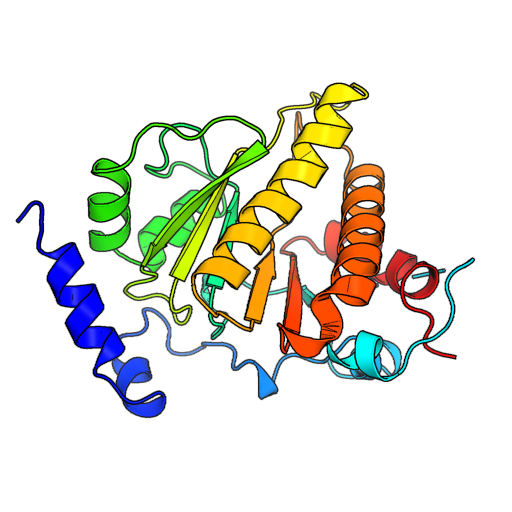93 20.218 1.00 8.29 209 LYS A CA 1
ATOM 838 C C . LYS A 1 119 ? 11.786 15.104 19.185 1.00 8.14 209 LYS A C 1
ATOM 839 O O . LYS A 1 119 ? 11.500 13.951 19.534 1.00 7.07 209 LYS A O 1
ATOM 845 N N . ALA A 1 120 ? 11.806 15.475 17.909 1.00 7.63 210 ALA A N 1
ATOM 846 C CA . ALA A 1 120 ? 11.366 14.582 16.869 1.00 7.92 210 ALA A CA 1
ATOM 847 C C . ALA A 1 120 ? 12.150 14.826 15.578 1.00 7.08 210 ALA A C 1
ATOM 848 O O . ALA A 1 120 ? 12.701 15.923 15.364 1.00 7.40 210 ALA A O 1
ATOM 850 N N . LYS A 1 121 ? 12.198 13.817 14.721 1.00 7.21 211 LYS A N 1
ATOM 851 C CA . LYS A 1 121 ? 12.812 13.958 13.400 1.00 6.89 211 LYS A CA 1
ATOM 852 C C . LYS A 1 121 ? 11.996 13.136 12.411 1.00 7.09 211 LYS A C 1
ATOM 853 O O . LYS A 1 121 ? 11.402 12.107 12.789 1.00 8.53 211 LYS A O 1
ATOM 859 N N . ILE A 1 122 ? 11.981 13.556 11.156 1.00 7.56 212 ILE A N 1
ATOM 860 C CA . ILE A 1 122 ? 11.155 12.901 10.151 1.00 7.05 212 ILE A CA 1
ATOM 861 C C . ILE A 1 122 ? 12.037 12.161 9.139 1.00 7.08 212 ILE A C 1
ATOM 862 O O . ILE A 1 122 ? 13.072 12.653 8.740 1.00 8.32 212 ILE A O 1
ATOM 867 N N . THR A 1 123 ? 11.577 10.973 8.746 1.00 7.06 213 THR A N 1
ATOM 868 C CA . THR A 1 123 ? 12.118 10.247 7.630 1.00 5.63 213 THR A CA 1
ATOM 869 C C . THR A 1 123 ? 11.035 9.816 6.666 1.00 6.40 213 THR A C 1
ATOM 870 O O . THR A 1 123 ? 9.831 9.888 6.961 1.00 6.51 213 THR A O 1
ATOM 874 N N . GLY A 1 124 ? 11.464 9.272 5.537 1.00 4.94 214 GLY A N 1
ATOM 875 C CA . GLY A 1 124 ? 10.550 8.527 4.720 1.00 5.68 214 GLY A CA 1
ATOM 876 C C . GLY A 1 124 ? 9.976 7.295 5.411 1.00 5.25 214 GLY A C 1
ATOM 877 O O . GLY A 1 124 ? 10.531 6.806 6.389 1.00 6.20 214 GLY A O 1
ATOM 878 N N . GLY A 1 125 ? 8.863 6.804 4.861 1.00 6.16 215 GLY A N 1
ATOM 879 C CA . GLY A 1 125 ? 8.173 5.577 5.301 1.00 7.60 215 GLY A CA 1
ATOM 880 C C . GLY A 1 125 ? 8.531 4.305 4.518 1.00 7.40 215 GLY A C 1
ATOM 881 O O . GLY A 1 125 ? 8.251 3.187 4.953 1.00 7.16 215 GLY A O 1
ATOM 882 N N . TYR A 1 126 ? 9.103 4.503 3.334 1.00 6.17 216 TYR A N 1
ATOM 883 C CA . TYR A 1 126 ? 9.579 3.437 2.479 1.00 7.03 216 TYR A CA 1
ATOM 884 C C . TYR A 1 126 ? 8.467 2.410 2.259 1.00 6.80 216 TYR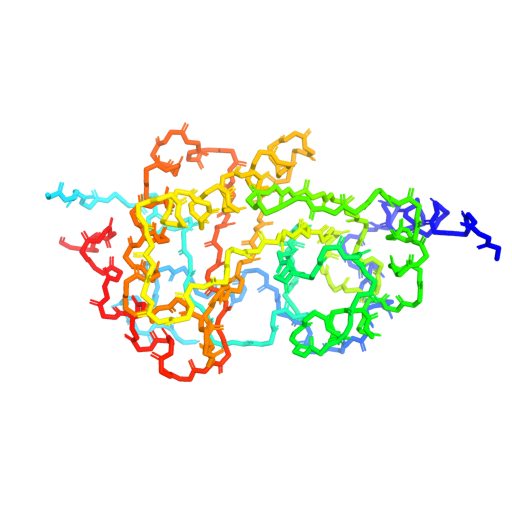 A C 1
ATOM 885 O O . TYR A 1 126 ? 7.443 2.753 1.641 1.00 8.03 216 TYR A O 1
ATOM 894 N N . ARG A 1 127 ? 8.623 1.165 2.704 1.00 6.63 217 ARG A N 1
ATOM 895 C CA . ARG A 1 127 ? 7.632 0.146 2.372 1.00 5.76 217 ARG A CA 1
ATOM 896 C C . ARG A 1 127 ? 6.363 0.170 3.264 1.00 6.93 217 ARG A C 1
ATOM 897 O O . ARG A 1 127 ? 5.467 -0.655 3.113 1.00 6.38 217 ARG A O 1
ATOM 905 N N . LEU A 1 128 ? 6.302 1.094 4.200 1.00 6.29 218 LEU A N 1
ATOM 906 C CA . LEU A 1 128 ? 5.095 1.286 4.984 1.00 7.31 218 LEU A CA 1
ATOM 907 C C . LEU A 1 128 ? 4.041 1.871 4.094 1.00 7.21 218 LEU A C 1
ATOM 908 O O . LEU A 1 128 ? 4.341 2.654 3.178 1.00 7.37 218 LEU A O 1
ATOM 913 N N . PRO A 1 129 ? 2.781 1.545 4.365 1.00 7.81 219 PRO A N 1
ATOM 914 C CA . PRO A 1 129 ? 1.704 2.320 3.761 1.00 8.73 219 PRO A CA 1
ATOM 915 C C . PRO A 1 129 ? 1.803 3.837 4.079 1.00 8.61 219 PRO A C 1
ATOM 916 O O . PRO A 1 129 ? 1.487 4.669 3.198 1.00 9.75 219 PRO A O 1
ATOM 920 N N . ALA A 1 130 ? 2.305 4.174 5.260 1.00 9.63 220 ALA A N 1
ATOM 921 C CA . ALA A 1 130 ? 2.581 5.548 5.621 1.00 8.65 220 ALA A CA 1
ATOM 922 C C . ALA A 1 130 ? 3.639 6.196 4.727 1.00 8.44 220 ALA A C 1
ATOM 923 O O . ALA A 1 130 ? 4.660 5.576 4.386 1.00 8.73 220 ALA A O 1
ATOM 925 N N . LYS A 1 131 ? 3.406 7.453 4.364 1.00 8.15 221 LYS A N 1
ATOM 926 C CA . LYS A 1 131 ? 4.374 8.180 3.524 1.00 8.73 221 LYS A CA 1
ATOM 927 C C . LYS A 1 131 ? 5.693 8.509 4.265 1.00 8.27 221 LYS A C 1
ATOM 928 O O . LYS A 1 131 ? 6.794 8.485 3.655 1.00 8.30 221 LYS A O 1
ATOM 934 N N . TYR A 1 132 ? 5.556 8.862 5.549 1.00 7.53 222 TYR A N 1
ATOM 935 C CA . TYR A 1 132 ? 6.638 9.307 6.410 1.00 6.66 222 TYR A CA 1
ATOM 936 C C . TYR A 1 132 ? 6.561 8.661 7.789 1.00 6.01 222 TYR A C 1
ATOM 937 O O . TYR A 1 132 ? 5.502 8.208 8.218 1.00 8.08 222 TYR A O 1
ATOM 946 N N . VAL A 1 133 ? 7.699 8.626 8.464 1.00 6.81 223 VAL A N 1
ATOM 947 C CA . VAL A 1 133 ? 7.741 8.289 9.882 1.00 6.56 223 VAL A CA 1
ATOM 948 C C . VAL A 1 133 ? 8.308 9.464 10.635 1.00 6.09 223 VAL A C 1
ATOM 949 O O . VAL A 1 133 ? 9.360 10.002 10.257 1.00 7.52 223 VAL A O 1
ATOM 953 N N . ILE A 1 134 ? 7.592 9.842 11.682 1.00 6.75 224 ILE A N 1
ATOM 954 C CA . ILE A 1 134 ? 8.056 10.857 12.597 1.00 7.36 224 ILE A CA 1
ATOM 955 C C . ILE A 1 134 ? 8.510 10.191 13.860 1.00 7.41 224 ILE A C 1
ATOM 956 O O . ILE A 1 134 ? 7.717 9.567 14.575 1.00 7.78 224 ILE A O 1
ATOM 961 N N . HIS A 1 135 ? 9.818 10.297 14.102 1.00 7.72 225 HIS A N 1
ATOM 962 C CA . HIS A 1 135 ? 10.462 9.570 15.200 1.00 7.16 225 HIS A CA 1
ATOM 963 C C . HIS A 1 135 ? 10.582 10.539 16.367 1.00 7.04 225 HIS A C 1
ATOM 964 O O . HIS A 1 135 ? 11.031 11.686 16.229 1.00 8.49 225 HIS A O 1
ATOM 971 N N . THR A 1 136 ? 10.198 10.068 17.537 1.00 8.38 226 THR A N 1
ATOM 972 C CA . THR A 1 136 ? 10.319 10.868 18.753 1.00 8.47 226 THR A CA 1
ATOM 973 C C . THR A 1 136 ? 10.753 10.044 19.975 1.00 8.98 226 THR A C 1
ATOM 974 O O . THR A 1 136 ? 10.508 8.836 20.038 1.00 9.85 226 THR A O 1
ATOM 978 N N . VAL A 1 137 ? 11.457 10.684 20.905 1.00 7.68 227 VAL A N 1
ATOM 979 C CA . VAL A 1 137 ? 11.958 9.999 22.096 1.00 9.07 227 VAL A CA 1
ATOM 980 C C . VAL A 1 137 ? 11.215 10.483 23.332 1.00 8.21 227 VAL A C 1
ATOM 981 O O . VAL A 1 137 ? 11.282 11.637 23.724 1.00 9.03 227 VAL A O 1
ATOM 985 N N . GLY A 1 138 ? 10.514 9.561 23.955 1.00 7.91 228 GLY A N 1
ATOM 986 C CA . GLY A 1 138 ? 9.717 9.904 25.126 1.00 9.01 228 GLY A CA 1
ATOM 987 C C . GLY A 1 138 ? 10.538 9.868 26.400 1.00 9.69 228 GLY A C 1
ATOM 988 O O . GLY A 1 138 ? 11.570 9.182 26.463 1.00 10.20 228 GLY A O 1
ATOM 989 N N . PRO A 1 139 ? 10.082 10.594 27.431 1.00 9.56 229 PRO A N 1
ATOM 990 C CA . PRO A 1 139 ? 10.698 10.466 28.755 1.00 9.94 229 PRO A CA 1
ATOM 991 C C . PRO A 1 139 ? 10.540 9.042 29.328 1.00 10.24 229 PRO A C 1
ATOM 992 O O . PRO A 1 139 ? 9.618 8.316 28.984 1.00 9.32 229 PRO A O 1
ATOM 996 N N . ILE A 1 140 ? 11.443 8.678 30.230 1.00 11.63 230 ILE A N 1
ATOM 997 C CA . ILE A 1 140 ? 11.407 7.408 30.943 1.00 11.76 230 ILE A CA 1
ATOM 998 C C . ILE A 1 140 ? 11.058 7.781 32.374 1.00 10.99 230 ILE A C 1
ATOM 999 O O . ILE A 1 140 ? 11.897 8.339 33.091 1.00 11.73 230 ILE A O 1
ATOM 1004 N N . ALA A 1 141 ? 9.812 7.503 32.771 1.00 10.14 231 ALA A N 1
ATOM 1005 C CA . ALA A 1 141 ? 9.219 8.049 33.993 1.00 10.13 231 ALA A CA 1
ATOM 1006 C C . ALA A 1 141 ? 9.305 7.132 35.219 1.00 10.03 231 ALA A C 1
ATOM 1007 O O . ALA A 1 141 ? 9.084 7.581 36.340 1.00 10.11 231 ALA A O 1
ATOM 1009 N N . TYR A 1 142 ? 9.621 5.858 35.007 1.00 10.97 232 TYR A N 1
ATOM 1010 C CA . TYR A 1 142 ? 9.712 4.870 36.093 1.00 10.38 232 TYR A CA 1
ATOM 1011 C C . TYR A 1 142 ? 8.493 4.901 37.000 1.00 11.10 232 TYR A C 1
ATOM 1012 O O . TYR A 1 142 ? 8.586 4.794 38.233 1.00 10.41 232 TYR A O 1
ATOM 1021 N N . GLY A 1 143 ? 7.325 5.038 36.382 1.00 10.95 233 GLY A N 1
ATOM 1022 C CA . GLY A 1 143 ? 6.094 5.058 37.109 1.00 11.07 233 GLY A CA 1
ATOM 1023 C C . GLY A 1 143 ? 5.819 6.302 37.937 1.00 11.52 233 GLY A C 1
ATOM 1024 O O . GLY A 1 143 ? 4.788 6.356 38.605 1.00 11.33 233 GLY A O 1
ATOM 1025 N N . GLU A 1 144 ? 6.727 7.285 37.902 1.00 12.38 234 GLU A N 1
ATOM 1026 C CA . GLU A 1 144 ? 6.706 8.422 38.843 1.00 13.21 234 GLU A CA 1
ATOM 1027 C C . GLU A 1 144 ? 7.116 9.689 38.129 1.00 14.04 234 GLU A C 1
ATOM 1028 O O . GLU A 1 144 ? 8.171 10.258 38.413 1.00 14.58 234 GLU A O 1
ATOM 1034 N N . PRO A 1 145 ? 6.306 10.107 37.138 1.00 14.79 235 PRO A N 1
ATOM 1035 C CA . PRO A 1 145 ? 6.760 11.231 36.352 1.00 14.80 235 PRO A CA 1
ATOM 1036 C C . PRO A 1 145 ? 6.851 12.535 37.152 1.00 14.55 235 PRO A C 1
ATOM 1037 O O . PRO A 1 145 ? 5.994 12.839 37.993 1.00 14.62 235 PRO A O 1
ATOM 1041 N N . SER A 1 146 ? 7.897 13.276 36.862 1.00 15.04 236 SER A N 1
ATOM 1042 C CA . SER A 1 146 ? 8.027 14.653 37.315 1.00 15.52 236 SER A CA 1
ATOM 1043 C C . SER A 1 146 ? 7.228 15.595 36.406 1.00 15.08 236 SER A C 1
ATOM 1044 O O . SER A 1 146 ? 6.878 15.245 35.281 1.00 14.91 236 SER A O 1
ATOM 1047 N N . ALA A 1 147 ? 7.016 16.822 36.887 1.00 15.01 237 ALA A N 1
ATOM 1048 C CA . ALA A 1 147 ? 6.424 17.890 36.072 1.00 14.50 237 ALA A CA 1
ATOM 1049 C C . ALA A 1 147 ? 7.174 18.059 34.759 1.00 14.35 237 ALA A C 1
ATOM 1050 O O . ALA A 1 147 ? 6.527 18.261 33.702 1.00 13.87 237 ALA A O 1
ATOM 1052 N N . SER A 1 148 ? 8.513 17.985 34.813 1.00 13.71 238 SER A N 1
ATOM 1053 C CA . SER A 1 148 ? 9.349 18.124 33.617 1.00 13.37 238 SER A CA 1
ATOM 1054 C C . SER A 1 148 ? 9.097 16.999 32.607 1.00 12.47 238 SER A C 1
ATOM 1055 O O . SER A 1 148 ? 9.041 17.244 31.395 1.00 10.56 238 SER A O 1
ATOM 1058 N N . GLN A 1 149 ? 8.931 15.785 33.111 1.00 11.12 239 GLN A N 1
ATOM 1059 C CA . GLN A 1 149 ? 8.603 14.635 32.246 1.00 11.16 239 GLN A CA 1
ATOM 1060 C C . GLN A 1 149 ? 7.204 14.707 31.637 1.00 10.44 239 GLN A C 1
ATOM 1061 O O . GLN A 1 149 ? 7.010 14.290 30.506 1.00 8.99 239 GLN A O 1
ATOM 1067 N N . ALA A 1 150 ? 6.240 15.224 32.381 1.00 10.25 240 ALA A N 1
ATOM 1068 C CA . ALA A 1 150 ? 4.922 15.497 31.823 1.00 11.00 240 ALA A CA 1
ATOM 1069 C C . ALA A 1 150 ? 5.042 16.455 30.625 1.00 10.66 240 ALA A C 1
ATOM 1070 O O . ALA A 1 150 ? 4.378 16.269 29.607 1.00 11.78 240 ALA A O 1
ATOM 1072 N N . ALA A 1 151 ? 5.929 17.435 30.750 1.00 10.22 241 ALA A N 1
ATOM 1073 C CA . ALA A 1 151 ? 6.150 18.386 29.668 1.00 9.31 241 ALA A CA 1
ATOM 1074 C C . ALA A 1 151 ? 6.895 17.748 28.516 1.00 7.85 241 ALA A C 1
ATOM 1075 O O . ALA A 1 151 ? 6.593 18.021 27.328 1.00 9.20 241 ALA A O 1
ATOM 1077 N N . GLU A 1 152 ? 7.816 16.856 28.821 1.00 8.40 242 GLU A N 1
ATOM 1078 C CA . GLU A 1 152 ? 8.554 16.139 27.788 1.00 8.22 242 GLU A CA 1
ATOM 1079 C C . GLU A 1 152 ? 7.619 15.256 26.988 1.00 7.04 242 GLU A C 1
ATOM 1080 O O . GLU A 1 152 ? 7.747 15.175 25.755 1.00 7.84 242 GLU A O 1
ATOM 1086 N N . LEU A 1 153 ? 6.698 14.588 27.683 1.00 7.17 243 LEU A N 1
ATOM 1087 C CA . LEU A 1 153 ? 5.724 13.722 27.008 1.00 8.23 243 LEU A CA 1
ATOM 1088 C C . LEU A 1 153 ? 4.873 14.546 26.045 1.00 7.73 243 LEU A C 1
ATOM 1089 O O . LEU A 1 153 ? 4.716 14.216 24.858 1.00 8.63 243 LEU A O 1
ATOM 1094 N N . ARG A 1 154 ? 4.338 15.649 26.547 1.00 8.16 244 ARG A N 1
ATOM 1095 C CA . ARG A 1 154 ? 3.562 16.556 25.687 1.00 9.37 244 ARG A CA 1
ATOM 1096 C C . ARG A 1 154 ? 4.386 17.054 24.504 1.00 8.52 244 ARG A C 1
ATOM 1097 O O . ARG A 1 154 ? 3.904 17.085 23.368 1.00 8.29 244 ARG A O 1
ATOM 1105 N N . SER A 1 155 ? 5.624 17.434 24.784 1.00 8.75 245 SER A N 1
ATOM 1106 C CA . SER A 1 155 ? 6.571 17.861 23.735 1.00 8.66 245 SER A CA 1
ATOM 1107 C C . SER A 1 155 ? 6.759 16.832 22.635 1.00 7.65 245 SER A C 1
ATOM 1108 O O . SER A 1 155 ? 6.860 17.203 21.467 1.00 6.32 245 SER A O 1
ATOM 1111 N N . CYS A 1 156 ? 6.788 15.539 22.956 1.00 7.18 246 CYS A N 1
ATOM 1112 C CA . CYS A 1 156 ? 6.861 14.538 21.883 1.00 7.33 246 CYS A CA 1
ATOM 1113 C C . CYS A 1 156 ? 5.718 14.682 20.872 1.00 8.51 246 CYS A C 1
ATOM 1114 O O . CYS A 1 156 ? 5.926 14.638 19.651 1.00 8.29 246 CYS A O 1
ATOM 1117 N N . TYR A 1 157 ? 4.494 14.855 21.367 1.00 8.07 247 TYR A N 1
ATOM 1118 C CA . TYR A 1 157 ? 3.339 14.982 20.486 1.00 8.81 247 TYR A CA 1
ATOM 1119 C C . TYR A 1 157 ? 3.430 16.312 19.712 1.00 8.93 247 TYR A C 1
ATOM 1120 O O . TYR A 1 157 ? 3.261 16.344 18.506 1.00 8.73 247 TYR A O 1
ATOM 1129 N N . LEU A 1 158 ? 3.723 17.396 20.417 1.00 7.59 248 LEU A N 1
ATOM 1130 C CA . LEU A 1 158 ? 3.798 18.727 19.773 1.00 8.63 248 LEU A CA 1
ATOM 1131 C C . LEU A 1 158 ? 4.940 18.857 18.736 1.00 7.54 248 LEU A C 1
ATOM 1132 O O . LEU A 1 158 ? 4.722 19.454 17.666 1.00 9.26 248 LEU A O 1
ATOM 1137 N N . SER A 1 159 ? 6.140 18.327 19.045 1.00 7.31 249 SER A N 1
ATOM 1138 C CA . SER A 1 159 ? 7.309 18.353 18.124 1.00 7.60 249 SER A CA 1
ATOM 1139 C C . SER A 1 159 ? 6.993 17.498 16.900 1.00 7.49 249 SER A C 1
ATOM 1140 O O . SER A 1 159 ? 7.371 17.861 15.761 1.00 7.96 249 SER A O 1
ATOM 1143 N N . SER A 1 160 ? 6.289 16.386 17.112 1.00 6.55 250 SER A N 1
ATOM 1144 C CA . SER A 1 160 ? 5.856 15.540 15.977 1.00 6.48 250 SER A CA 1
ATOM 1145 C C . SER A 1 160 ? 4.872 16.320 15.078 1.00 6.70 250 SER A C 1
ATOM 1146 O O . SER A 1 160 ? 4.945 16.283 13.846 1.00 7.19 250 SER A O 1
ATOM 1149 N N . LEU A 1 161 ? 3.925 16.996 15.697 1.00 5.84 251 LEU A N 1
ATOM 1150 C CA . LEU A 1 161 ? 2.923 17.759 14.960 1.00 5.32 251 LEU A CA 1
ATOM 1151 C C . LEU A 1 161 ? 3.569 18.948 14.258 1.00 5.84 251 LEU A C 1
ATOM 1152 O O . LEU A 1 161 ? 3.146 19.340 13.167 1.00 6.26 251 LEU A O 1
ATOM 1157 N N . ASP A 1 162 ? 4.620 19.519 14.844 1.00 5.56 252 ASP A N 1
ATOM 1158 C CA . ASP A 1 162 ? 5.376 20.582 14.170 1.00 6.38 252 ASP A CA 1
ATOM 1159 C C . ASP A 1 162 ? 5.945 20.106 12.821 1.00 5.54 252 ASP A C 1
ATOM 1160 O O . ASP A 1 162 ? 5.881 20.813 11.813 1.00 6.14 252 ASP A O 1
ATOM 1165 N N . LEU A 1 163 ? 6.508 18.897 12.827 1.00 7.01 253 LEU A N 1
ATOM 1166 C CA . LEU A 1 163 ? 7.011 18.310 11.581 1.00 7.20 253 LEU A CA 1
ATOM 1167 C C . LEU A 1 163 ? 5.898 18.040 10.594 1.00 6.82 253 LEU A C 1
ATOM 1168 O O . LEU A 1 163 ? 6.078 18.227 9.389 1.00 6.93 253 LEU A O 1
ATOM 1173 N N . LEU A 1 164 ? 4.769 17.513 11.076 1.00 7.50 254 LEU A N 1
ATOM 1174 C CA . LEU A 1 164 ? 3.624 17.277 10.239 1.00 8.63 254 LEU A CA 1
ATOM 1175 C C . LEU A 1 164 ? 3.239 18.550 9.483 1.00 8.64 254 LEU A C 1
ATOM 1176 O O . LEU A 1 164 ? 3.054 18.508 8.255 1.00 9.38 254 LEU A O 1
ATOM 1181 N N . LEU A 1 165 ? 3.172 19.666 10.205 1.00 7.93 255 LEU A N 1
ATOM 1182 C CA . LEU A 1 165 ? 2.802 20.957 9.619 1.00 8.22 255 LEU A CA 1
ATOM 1183 C C . LEU A 1 165 ? 3.856 21.442 8.656 1.00 8.12 255 LEU A C 1
ATOM 1184 O O . LEU A 1 165 ? 3.514 21.917 7.561 1.00 8.77 255 LEU A O 1
ATOM 1189 N N . GLU A 1 166 ? 5.130 21.339 9.047 1.00 8.16 256 GLU A N 1
ATOM 1190 C CA . GLU A 1 166 ? 6.236 21.825 8.230 1.00 8.58 256 GLU A CA 1
ATOM 1191 C C . GLU A 1 166 ? 6.236 21.130 6.842 1.00 8.19 256 GLU A C 1
ATOM 1192 O O . GLU A 1 166 ? 6.469 21.761 5.793 1.00 7.53 256 GLU A O 1
ATOM 1198 N N . HIS A 1 167 ? 5.961 19.837 6.847 1.00 7.92 257 HIS A N 1
ATOM 1199 C CA . HIS A 1 167 ? 5.953 19.036 5.628 1.00 8.85 257 HIS A CA 1
ATOM 1200 C C . HIS A 1 167 ? 4.559 18.925 4.942 1.00 9.23 257 HIS A C 1
ATOM 1201 O O . HIS A 1 167 ? 4.364 18.140 4.005 1.00 8.80 257 HIS A O 1
ATOM 1208 N N . ARG A 1 168 ? 3.588 19.693 5.424 1.00 9.42 258 ARG A N 1
ATOM 1209 C CA . ARG A 1 168 ? 2.267 19.844 4.802 1.00 10.72 258 ARG A CA 1
ATOM 1210 C C . ARG A 1 168 ? 1.532 18.510 4.758 1.00 10.50 258 ARG A C 1
ATOM 1211 O O . ARG A 1 168 ? 0.823 18.220 3.799 1.00 11.62 258 ARG A O 1
ATOM 1217 N N . LEU A 1 169 ? 1.714 17.733 5.816 1.00 9.10 259 LEU A N 1
ATOM 1218 C CA . LEU A 1 169 ? 1.028 16.446 5.968 1.00 8.40 259 LEU A CA 1
ATOM 1219 C C . LEU A 1 169 ? -0.286 16.607 6.713 1.00 7.83 259 LEU A C 1
ATOM 1220 O O . LEU A 1 169 ? -0.460 17.505 7.543 1.00 10.49 259 LEU A O 1
ATOM 1225 N N . ARG A 1 170 ? -1.239 15.718 6.442 1.00 7.40 260 ARG A N 1
ATOM 1226 C CA . ARG A 1 170 ? -2.594 15.913 6.933 1.00 8.25 260 ARG A CA 1
ATOM 1227 C C . ARG A 1 170 ? -3.198 14.753 7.709 1.00 8.32 260 ARG A C 1
ATOM 1228 O O . ARG A 1 170 ? -4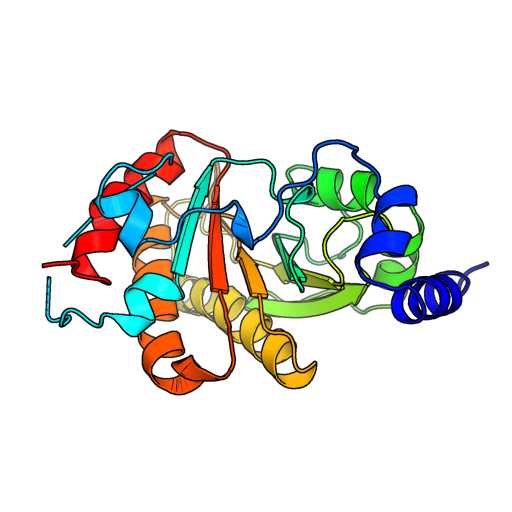.294 14.861 8.229 1.00 9.97 260 ARG A O 1
ATOM 1236 N N . SER A 1 171 ? -2.487 13.633 7.835 1.00 7.85 261 SER A N 1
ATOM 1237 C CA . SER A 1 171 ? -2.968 12.539 8.688 1.00 7.34 261 SER A CA 1
ATOM 1238 C C . SER A 1 171 ? -1.785 11.918 9.406 1.00 7.51 261 SER A C 1
ATOM 1239 O O . SER A 1 171 ? -0.712 11.767 8.822 1.00 7.80 261 SER A O 1
ATOM 1242 N N . VAL A 1 172 ? -1.977 11.598 10.675 1.00 7.23 262 VAL A N 1
ATOM 1243 C CA . VAL A 1 172 ? -0.888 11.105 11.534 1.00 7.34 262 VAL A CA 1
ATOM 1244 C C . VAL A 1 172 ? -1.481 10.143 12.534 1.00 8.01 262 VAL A C 1
ATOM 1245 O O . VAL A 1 172 ? -2.616 10.325 12.985 1.00 9.77 262 VAL A O 1
ATOM 1249 N N . ALA A 1 173 ? -0.739 9.079 12.830 1.00 6.99 263 ALA A N 1
ATOM 1250 C CA . ALA A 1 173 ? -1.094 8.149 13.886 1.00 6.30 263 ALA A CA 1
ATOM 1251 C C . ALA A 1 173 ? -0.005 8.122 14.940 1.00 7.22 263 ALA A C 1
ATOM 1252 O O . ALA A 1 173 ? 1.184 8.086 14.599 1.00 8.58 263 ALA A O 1
ATOM 1254 N N . PHE A 1 174 ? -0.422 8.190 16.194 1.00 6.70 264 PHE A N 1
ATOM 1255 C CA . PHE A 1 174 ? 0.469 8.155 17.370 1.00 7.00 264 PHE A CA 1
ATOM 1256 C C . PHE A 1 174 ? 0.275 6.819 18.103 1.00 8.20 264 PHE A C 1
ATOM 1257 O O . PHE A 1 174 ? -0.880 6.374 18.340 1.00 8.53 264 PHE A O 1
ATOM 1265 N N . PRO A 1 175 ? 1.390 6.194 18.535 1.00 8.07 265 PRO A N 1
ATOM 1266 C CA . PRO A 1 175 ? 1.340 5.073 19.459 1.00 10.41 265 PRO A CA 1
ATOM 1267 C C . PRO A 1 175 ? 1.268 5.602 20.925 1.00 10.42 265 PRO A C 1
ATOM 1268 O O . PRO A 1 175 ? 1.247 6.842 21.152 1.00 10.63 265 PRO A O 1
ATOM 1272 N N . CYS A 1 176 ? 1.247 4.707 21.908 1.00 10.61 266 CYS A N 1
ATOM 1273 C CA . CYS A 1 176 ? 1.202 5.126 23.310 1.00 10.57 266 CYS A CA 1
ATOM 1274 C C . CYS A 1 176 ? 2.612 5.442 23.827 1.00 11.12 266 CYS A C 1
ATOM 1275 O O . CYS A 1 176 ? 3.191 4.675 24.628 1.00 12.23 266 CYS A O 1
ATOM 1278 N N . ILE A 1 177 ? 3.165 6.562 23.368 1.00 9.36 267 ILE A N 1
ATOM 1279 C CA . ILE A 1 177 ? 4.540 6.945 23.692 1.00 9.77 267 ILE A CA 1
ATOM 1280 C C . ILE A 1 177 ? 4.807 6.920 25.212 1.00 10.24 267 ILE A C 1
ATOM 1281 O O . ILE A 1 177 ? 3.994 7.402 26.013 1.00 9.41 267 ILE A O 1
ATOM 1286 N N . SER A 1 178 ? 5.956 6.353 25.584 1.00 9.53 268 SER A N 1
ATOM 1287 C CA . SER A 1 178 ? 6.436 6.345 26.973 1.00 9.60 268 SER A CA 1
ATOM 1288 C C . SER A 1 178 ? 5.710 5.434 27.946 1.00 10.30 268 SER A C 1
ATOM 1289 O O . SER A 1 178 ? 6.153 5.320 29.093 1.00 10.93 268 SER A O 1
ATOM 1292 N N . THR A 1 179 ? 4.659 4.740 27.525 1.00 10.16 269 THR A N 1
ATOM 1293 C CA . THR A 1 179 ? 3.989 3.813 28.416 1.00 10.83 269 THR A CA 1
ATOM 1294 C C . THR A 1 179 ? 4.687 2.436 28.348 1.00 12.24 269 THR A C 1
ATOM 1295 O O . THR A 1 179 ? 5.419 2.121 27.398 1.00 13.25 269 THR A O 1
ATOM 1299 N N . GLY A 1 180 ? 4.499 1.661 29.391 1.00 14.42 270 GLY A N 1
ATOM 1300 C CA . GLY A 1 180 ? 5.146 0.351 29.506 1.00 15.65 270 GLY A CA 1
ATOM 1301 C C . GLY A 1 180 ? 5.775 0.210 30.859 1.00 16.85 270 GLY A C 1
ATOM 1302 O O . GLY A 1 180 ? 5.702 1.114 31.701 1.00 17.22 270 GLY A O 1
ATOM 1303 N N . VAL A 1 181 ? 6.398 -0.941 31.091 1.00 17.63 271 VAL A N 1
ATOM 1304 C CA . VAL A 1 181 ? 6.974 -1.176 32.407 1.00 18.62 271 VAL A CA 1
ATOM 1305 C C . VAL A 1 181 ? 8.118 -0.169 32.461 1.00 17.93 271 VAL A C 1
ATOM 1306 O O . VAL A 1 181 ? 8.788 0.115 31.445 1.00 20.38 271 VAL A O 1
ATOM 1310 N N . PHE A 1 182 ? 8.259 0.430 33.625 1.00 16.65 272 PHE A N 1
ATOM 1311 C CA . PHE A 1 182 ? 9.171 1.551 33.863 1.00 15.15 272 PHE A CA 1
ATOM 1312 C C . PHE A 1 182 ? 8.848 2.841 33.141 1.00 13.75 272 PHE A C 1
ATOM 1313 O O . PHE A 1 182 ? 9.672 3.740 33.068 1.00 13.91 272 PHE A O 1
ATOM 1321 N N . GLY A 1 183 ? 7.602 2.979 32.716 1.00 12.29 273 GLY A N 1
ATOM 1322 C CA . GLY A 1 183 ? 7.210 4.131 31.898 1.00 12.16 273 GLY A CA 1
ATOM 1323 C C . GLY A 1 183 ? 6.237 5.056 32.587 1.00 11.22 273 GLY A C 1
ATOM 1324 O O . GLY A 1 183 ? 6.188 5.159 33.815 1.00 10.49 273 GLY A O 1
ATOM 1325 N N . TYR A 1 184 ? 5.420 5.690 31.757 1.00 11.33 274 TYR A N 1
ATOM 1326 C CA . TYR A 1 184 ? 4.521 6.741 32.176 1.00 11.44 274 TYR A CA 1
ATOM 1327 C C . TYR A 1 184 ? 3.206 6.037 32.476 1.00 11.63 274 TYR A C 1
ATOM 1328 O O . TYR A 1 184 ? 2.692 5.362 31.596 1.00 13.55 274 TYR A O 1
ATOM 1337 N N . PRO A 1 185 ? 2.643 6.213 33.681 1.00 11.78 275 PRO A N 1
ATOM 1338 C CA . PRO A 1 185 ? 1.367 5.575 33.986 1.00 12.18 275 PRO A CA 1
ATOM 1339 C C . PRO A 1 185 ? 0.331 5.845 32.878 1.00 12.71 275 PRO A C 1
ATOM 1340 O O . PRO A 1 185 ? 0.163 6.971 32.434 1.00 12.14 275 PRO A O 1
ATOM 1344 N N . CYS A 1 186 ? -0.325 4.785 32.444 1.00 12.71 276 CYS A N 1
ATOM 1345 C CA . CYS A 1 186 ? -1.145 4.832 31.242 1.00 13.52 276 CYS A CA 1
ATOM 1346 C C . CYS A 1 186 ? -2.290 5.819 31.336 1.00 11.99 276 CYS A C 1
ATOM 1347 O O . CYS A 1 186 ? -2.551 6.512 30.360 1.00 12.27 276 CYS A O 1
ATOM 1350 N N . GLU A 1 187 ? -3.013 5.859 32.457 1.00 11.79 277 GLU A N 1
ATOM 1351 C CA . GLU A 1 187 ? -4.161 6.757 32.570 1.00 12.17 277 GLU A CA 1
ATOM 1352 C C . GLU A 1 187 ? -3.694 8.217 32.554 1.00 11.58 277 GLU A C 1
ATOM 1353 O O . GLU A 1 187 ? -4.290 9.090 31.873 1.00 10.73 277 GLU A O 1
ATOM 1359 N N . ALA A 1 188 ? -2.595 8.481 33.263 1.00 10.92 278 ALA A N 1
ATOM 1360 C CA . ALA A 1 188 ? -2.015 9.838 33.281 1.00 10.56 278 ALA A CA 1
ATOM 1361 C C . ALA A 1 188 ? -1.522 10.246 31.894 1.00 9.55 278 ALA A C 1
ATOM 1362 O O . ALA A 1 188 ? -1.691 11.390 31.487 1.00 10.08 278 ALA A O 1
ATOM 1364 N N . ALA A 1 189 ? -0.877 9.329 31.178 1.00 10.25 279 ALA A N 1
ATOM 1365 C CA . ALA A 1 189 ? -0.362 9.631 29.832 1.00 9.29 279 ALA A CA 1
ATOM 1366 C C . ALA A 1 189 ? -1.542 9.951 28.892 1.00 8.94 279 ALA A C 1
ATOM 1367 O O . ALA A 1 189 ? -1.530 10.980 28.215 1.00 9.43 279 ALA A O 1
ATOM 1369 N N . ALA A 1 190 ? -2.564 9.099 28.897 1.00 9.00 280 ALA A N 1
ATOM 1370 C CA . ALA A 1 190 ? -3.781 9.382 28.090 1.00 9.46 280 ALA A CA 1
ATOM 1371 C C . ALA A 1 190 ? -4.402 10.777 28.377 1.00 9.07 280 ALA A C 1
ATOM 1372 O O . ALA A 1 190 ? -4.906 11.459 27.438 1.00 10.06 280 ALA A O 1
ATOM 1374 N N . GLU A 1 191 ? -4.428 11.190 29.647 1.00 9.39 281 GLU A N 1
ATOM 1375 C CA . GLU A 1 191 ? -4.929 12.525 30.017 1.00 9.43 281 GLU A CA 1
ATOM 1376 C C . GLU A 1 191 ? -4.140 13.620 29.333 1.00 10.42 281 GLU A C 1
ATOM 1377 O O . GLU A 1 191 ? -4.716 14.567 28.816 1.00 8.86 281 GLU A O 1
ATOM 1383 N N . ILE A 1 192 ? -2.807 13.504 29.381 1.00 9.59 282 ILE A N 1
ATOM 1384 C CA . ILE A 1 192 ? -1.937 14.465 28.729 1.00 10.69 282 ILE A CA 1
ATOM 1385 C C . ILE A 1 192 ? -2.170 14.442 27.232 1.00 10.02 282 ILE A C 1
ATOM 1386 O O . ILE A 1 192 ? -2.298 15.481 26.618 1.00 10.02 282 ILE A O 1
ATOM 1391 N N . VAL A 1 193 ? -2.249 13.255 26.644 1.00 9.18 283 VAL A N 1
ATOM 1392 C CA . VAL A 1 193 ? -2.441 13.158 25.185 1.00 8.16 283 VAL A CA 1
ATOM 1393 C C . VAL A 1 193 ? -3.766 13.792 24.723 1.00 8.17 283 VAL A C 1
ATOM 1394 O O . VAL A 1 193 ? -3.785 14.658 23.816 1.00 7.19 283 VAL A O 1
ATOM 1398 N N . LEU A 1 194 ? -4.859 13.443 25.395 1.00 8.15 284 LEU A N 1
ATOM 1399 C CA . LEU A 1 194 ? -6.194 13.941 24.970 1.00 8.07 284 LEU A CA 1
ATOM 1400 C C . LEU A 1 194 ? -6.304 15.441 25.157 1.00 8.49 284 LEU A C 1
ATOM 1401 O O . LEU A 1 194 ? -6.781 16.131 24.276 1.00 8.30 284 LEU A O 1
ATOM 1406 N N . ALA A 1 195 ? -5.792 15.952 26.272 1.00 8.34 285 ALA A N 1
ATOM 1407 C CA . ALA A 1 195 ? -5.805 17.381 26.524 1.00 7.80 285 ALA A CA 1
ATOM 1408 C C . ALA A 1 195 ? -4.961 18.106 25.478 1.00 8.30 285 ALA A C 1
ATOM 1409 O O . ALA A 1 195 ? -5.387 19.132 24.930 1.00 8.91 285 ALA A O 1
ATOM 1411 N N . THR A 1 196 ? -3.798 17.535 25.169 1.00 8.33 286 THR A N 1
ATOM 1412 C CA . THR A 1 196 ? -2.872 18.149 24.181 1.00 8.47 286 THR A CA 1
ATOM 1413 C C . THR A 1 196 ? -3.480 18.166 22.783 1.00 8.40 286 THR A C 1
ATOM 1414 O O . THR A 1 196 ? -3.453 19.197 22.089 1.00 7.71 286 THR A O 1
ATOM 1418 N N . LEU A 1 197 ? -4.051 17.039 22.364 1.00 7.80 287 LEU A N 1
ATOM 1419 C CA . LEU A 1 197 ? -4.627 16.937 20.994 1.00 7.94 287 LEU A CA 1
ATOM 1420 C C . LEU A 1 197 ? -5.900 17.770 20.864 1.00 8.79 287 LEU A C 1
ATOM 1421 O O . LEU A 1 197 ? -6.148 18.377 19.823 1.00 7.62 287 LEU A O 1
ATOM 1426 N N . ARG A 1 198 ? -6.700 17.850 21.925 1.00 8.94 288 ARG A N 1
ATOM 1427 C CA . ARG A 1 198 ? -7.890 18.703 21.876 1.00 9.21 288 ARG A CA 1
ATOM 1428 C C . ARG A 1 198 ? -7.489 20.169 21.665 1.00 9.48 288 ARG A C 1
ATOM 1429 O O . ARG A 1 198 ? -8.018 20.838 20.785 1.00 9.09 288 ARG A O 1
ATOM 1437 N N . GLU A 1 199 ? -6.509 20.643 22.432 1.00 9.38 289 GLU A N 1
ATOM 1438 C CA . GLU A 1 199 ? -6.083 22.017 22.310 1.00 10.97 289 GLU A CA 1
ATOM 1439 C C . GLU A 1 199 ? -5.436 22.284 20.971 1.00 9.61 289 GLU A C 1
ATOM 1440 O O . GLU A 1 199 ? -5.661 23.310 20.364 1.00 9.53 289 GLU A O 1
ATOM 1446 N N . TRP A 1 200 ? -4.616 21.347 20.526 1.00 7.49 290 TRP A N 1
ATOM 1447 C CA . TRP A 1 200 ? -3.934 21.499 19.257 1.00 7.42 290 TRP A CA 1
ATOM 1448 C C . TRP A 1 2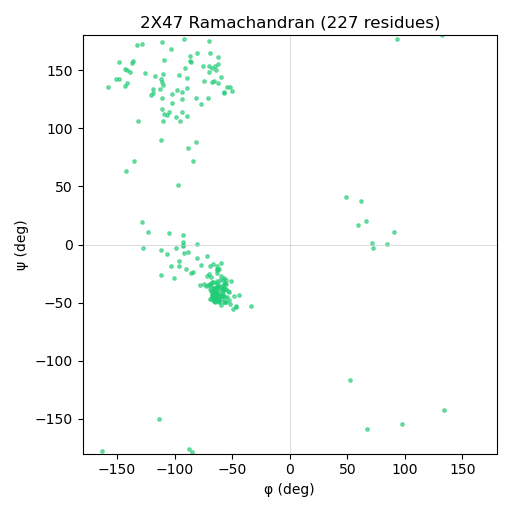00 ? -4.915 21.570 18.110 1.00 7.70 290 TRP A C 1
ATOM 1449 O O . TRP A 1 200 ? -4.802 22.423 17.236 1.00 7.86 290 TRP A O 1
ATOM 1460 N N . LEU A 1 201 ? -5.892 20.668 18.105 1.00 7.28 291 LEU A N 1
ATOM 1461 C CA . LEU A 1 201 ? -6.920 20.684 17.061 1.00 7.97 291 LEU A CA 1
ATOM 1462 C C . LEU A 1 201 ? -7.737 21.943 17.062 1.00 8.00 291 LEU A C 1
ATOM 1463 O O . LEU A 1 201 ? -8.116 22.441 15.997 1.00 8.58 291 LEU A O 1
ATOM 1468 N N . GLU A 1 202 ? -8.038 22.487 18.233 1.00 8.44 292 GLU A N 1
ATOM 1469 C CA . GLU A 1 202 ? -8.773 23.721 18.267 1.00 10.20 292 GLU A CA 1
ATOM 1470 C C . GLU A 1 202 ? -8.066 24.831 17.498 1.00 10.74 292 GLU A C 1
ATOM 1471 O O . GLU A 1 202 ? -8.719 25.633 16.824 1.00 9.80 292 GLU A O 1
ATOM 1477 N N . GLN A 1 203 ? -6.748 24.849 17.586 1.00 11.24 293 GLN A N 1
ATOM 1478 C CA . GLN A 1 203 ? -5.940 25.844 16.883 1.00 12.19 293 GLN A CA 1
ATOM 1479 C C . GLN A 1 203 ? -5.484 25.478 15.496 1.00 11.83 293 GLN A C 1
ATOM 1480 O O . GLN A 1 203 ? -5.152 26.372 14.737 1.00 14.14 293 GLN A O 1
ATOM 1486 N N . HIS A 1 204 ? -5.459 24.200 15.155 1.00 8.62 294 HIS A N 1
ATOM 1487 C CA . HIS A 1 204 ? -4.899 23.750 13.867 1.00 8.71 294 HIS A CA 1
ATOM 1488 C C . HIS A 1 204 ? -5.911 22.841 13.111 1.00 8.83 294 HIS A C 1
ATOM 1489 O O . HIS A 1 204 ? -5.525 22.101 12.215 1.00 7.75 294 HIS A O 1
ATOM 1496 N N . LYS A 1 205 ? -7.184 22.924 13.492 1.00 10.31 295 LYS A N 1
ATOM 1497 C CA . LYS A 1 205 ? -8.306 22.162 12.934 1.00 12.50 295 LYS A CA 1
ATOM 1498 C C . LYS A 1 205 ? -8.173 21.860 11.445 1.00 11.28 295 LYS A C 1
ATOM 1499 O O . LYS A 1 205 ? -8.244 20.714 11.006 1.00 11.53 295 LYS A O 1
ATOM 1505 N N . ASP A 1 206 ? -7.946 22.902 10.669 1.00 10.41 296 ASP A N 1
ATOM 1506 C CA . ASP A 1 206 ? -8.060 22.784 9.222 1.00 9.32 296 ASP A CA 1
ATOM 1507 C C . ASP A 1 206 ? -6.740 22.329 8.534 1.00 8.49 296 ASP A C 1
ATOM 1508 O O . ASP A 1 206 ? -6.700 22.086 7.335 1.00 8.22 296 ASP A O 1
ATOM 1513 N N . LYS A 1 207 ? -5.686 22.240 9.321 1.00 8.21 297 LYS A N 1
ATOM 1514 C CA . LYS A 1 207 ? -4.367 21.818 8.861 1.00 9.48 297 LYS A CA 1
ATOM 1515 C C . LYS A 1 207 ? -4.254 20.288 8.758 1.00 9.08 297 LYS A C 1
ATOM 1516 O O . LYS A 1 207 ? -3.268 19.767 8.226 1.00 9.26 297 LYS A O 1
ATOM 1522 N N . VAL A 1 208 ? -5.233 19.566 9.302 1.00 8.96 298 VAL A N 1
ATOM 1523 C CA . VAL A 1 208 ? -5.210 18.096 9.242 1.00 8.71 298 VAL A CA 1
ATOM 1524 C C . VAL A 1 208 ? -6.578 17.548 8.913 1.00 9.66 298 VAL A C 1
ATOM 1525 O O . VAL A 1 208 ? -7.590 18.202 9.105 1.00 8.99 298 VAL A O 1
ATOM 1529 N N . ASP A 1 209 ? -6.562 16.348 8.371 1.00 10.81 299 ASP A N 1
ATOM 1530 C CA . ASP A 1 209 ? -7.793 15.594 8.183 1.00 10.77 299 ASP A CA 1
ATOM 1531 C C . ASP A 1 209 ? -8.018 14.548 9.239 1.00 9.84 299 ASP A C 1
ATOM 1532 O O . ASP A 1 209 ? -9.170 14.253 9.573 1.00 10.37 299 ASP A O 1
ATOM 1537 N N . ARG A 1 210 ? -6.956 14.014 9.823 1.00 8.64 300 ARG A N 1
ATOM 1538 C CA . ARG A 1 210 ? -7.140 13.076 10.909 1.00 8.20 300 ARG A CA 1
ATOM 1539 C C . ARG A 1 210 ? -5.921 12.963 11.803 1.00 8.66 300 ARG A C 1
ATOM 1540 O O . ARG A 1 210 ? -4.799 12.897 11.314 1.00 9.55 300 ARG A O 1
ATOM 1548 N N . LEU A 1 211 ? -6.180 12.966 13.101 1.00 7.88 301 LEU A N 1
ATOM 1549 C CA . LEU A 1 211 ? -5.225 12.561 14.115 1.00 9.01 301 LEU A CA 1
ATOM 1550 C C . LEU A 1 211 ? -5.723 11.251 14.724 1.00 9.54 301 LEU A C 1
ATOM 1551 O O . LEU A 1 211 ? -6.860 11.180 15.187 1.00 10.17 301 LEU A O 1
ATOM 1556 N N . ILE A 1 212 ? -4.873 10.208 14.743 1.00 8.29 302 ILE A N 1
ATOM 1557 C CA . ILE A 1 212 ? -5.257 8.896 15.160 1.00 7.88 302 ILE A CA 1
ATOM 1558 C C . ILE A 1 212 ? -4.421 8.467 16.327 1.00 8.34 302 ILE A C 1
ATOM 1559 O O . ILE A 1 212 ? -3.167 8.583 16.302 1.00 9.02 302 ILE A O 1
ATOM 1564 N N . ILE A 1 213 ? -5.097 8.023 17.374 1.00 7.67 303 ILE A N 1
ATOM 1565 C CA . ILE A 1 213 ? -4.459 7.393 18.505 1.00 8.43 303 ILE A CA 1
ATOM 1566 C C . ILE A 1 213 ? -4.556 5.912 18.214 1.00 8.28 303 ILE A C 1
ATOM 1567 O O . ILE A 1 213 ? -5.660 5.340 18.216 1.00 8.17 303 ILE A O 1
ATOM 1572 N N . CYS A 1 214 ? -3.418 5.299 17.846 1.00 8.16 304 CYS A N 1
ATOM 1573 C CA . CYS A 1 214 ? -3.406 3.893 17.452 1.00 8.60 304 CYS A CA 1
ATOM 1574 C C . CYS A 1 214 ? -2.708 3.076 18.557 1.00 9.87 304 CYS A C 1
ATOM 1575 O O . CYS A 1 214 ? -1.485 3.203 18.785 1.00 9.79 304 CYS A O 1
ATOM 1578 N N . VAL A 1 215 ? -3.481 2.258 19.223 1.00 8.83 305 VAL A N 1
ATOM 1579 C CA . VAL A 1 215 ? -3.000 1.457 20.371 1.00 10.45 305 VAL A CA 1
ATOM 1580 C C . VAL A 1 215 ? -2.942 0.005 19.953 1.00 11.11 305 VAL A C 1
ATOM 1581 O O . VAL A 1 215 ? -3.620 -0.401 19.008 1.00 10.76 305 VAL A O 1
ATOM 1585 N N . PHE A 1 216 ? -2.140 -0.791 20.664 1.00 10.98 306 PHE A N 1
ATOM 1586 C CA . PHE A 1 216 ? -2.173 -2.223 20.429 1.00 11.71 306 PHE A CA 1
ATOM 1587 C C . PHE A 1 216 ? -2.741 -3.015 21.604 1.00 11.37 306 PHE A C 1
ATOM 1588 O O . PHE A 1 216 ? -3.323 -4.063 21.376 1.00 13.23 306 PHE A O 1
ATOM 1596 N N . LEU A 1 217 ? -2.653 -2.509 22.842 1.00 10.72 307 LEU A N 1
ATOM 1597 C CA . LEU A 1 217 ? -3.169 -3.212 24.006 1.00 11.40 307 LEU A CA 1
ATOM 1598 C C . LEU A 1 217 ? -4.626 -2.842 24.250 1.00 11.01 307 LEU A C 1
ATOM 1599 O O . LEU A 1 217 ? -4.985 -1.641 24.179 1.00 11.63 307 LEU A O 1
ATOM 1604 N N . GLU A 1 218 ? -5.468 -3.840 24.515 1.00 11.10 308 GLU A N 1
ATOM 1605 C CA . GLU A 1 218 ? -6.860 -3.579 24.870 1.00 12.53 308 GLU A CA 1
ATOM 1606 C C . GLU A 1 218 ? -6.953 -2.636 26.084 1.00 12.78 308 GLU A C 1
ATOM 1607 O O . GLU A 1 218 ? -7.884 -1.829 26.162 1.00 12.86 308 GLU A O 1
ATOM 1613 N N . LYS A 1 219 ? -5.989 -2.744 27.015 1.00 12.81 309 LYS A N 1
ATOM 1614 C CA . LYS A 1 219 ? -5.946 -1.856 28.215 1.00 12.97 309 LYS A CA 1
ATOM 1615 C C . LYS A 1 219 ? -5.912 -0.369 27.777 1.00 11.94 309 LYS A C 1
ATOM 1616 O O . LYS A 1 219 ? -6.661 0.456 28.313 1.00 11.14 309 LYS A O 1
ATOM 1619 N N . ASP A 1 220 ? -5.023 -0.040 26.852 1.00 11.39 310 ASP A N 1
ATOM 1620 C CA . ASP A 1 220 ? -4.899 1.337 26.347 1.00 10.99 310 ASP A CA 1
ATOM 1621 C C . ASP A 1 220 ? -6.161 1.756 25.584 1.00 10.21 310 ASP A C 1
ATOM 1622 O O . ASP A 1 220 ? -6.652 2.914 25.733 1.00 9.17 310 ASP A O 1
ATOM 1627 N N . GLU A 1 221 ? -6.711 0.819 24.799 1.00 9.55 311 GLU A N 1
ATOM 1628 C CA . GLU A 1 221 ? -7.976 1.122 24.079 1.00 10.67 311 GLU A CA 1
ATOM 1629 C C . GLU A 1 221 ? -9.058 1.567 25.062 1.00 11.04 311 GLU A C 1
ATOM 1630 O O . GLU A 1 221 ? -9.725 2.626 24.869 1.00 10.14 311 GLU A O 1
ATOM 1636 N N . ASP A 1 222 ? -9.231 0.780 26.120 1.00 10.96 312 ASP A N 1
ATOM 1637 C CA . ASP A 1 222 ? -10.243 1.031 27.114 1.00 11.00 312 ASP A CA 1
ATOM 1638 C C . ASP A 1 222 ? -10.024 2.361 27.806 1.00 10.01 312 ASP A C 1
ATOM 1639 O O . ASP A 1 222 ? -10.973 3.118 28.002 1.00 10.15 312 ASP A O 1
ATOM 1644 N N . ILE A 1 223 ? -8.782 2.654 28.170 1.00 9.86 313 ILE A N 1
ATOM 1645 C CA . ILE A 1 223 ? -8.478 3.920 28.825 1.00 9.86 313 ILE A CA 1
ATOM 1646 C C . ILE A 1 223 ? -8.862 5.136 27.946 1.00 10.18 313 ILE A C 1
ATOM 1647 O O . ILE A 1 223 ? -9.563 6.064 28.389 1.00 10.82 313 ILE A O 1
ATOM 1652 N N . TYR A 1 224 ? -8.401 5.142 26.705 1.00 10.45 314 TYR A N 1
ATOM 1653 C CA . TYR A 1 224 ? -8.731 6.252 25.821 1.00 9.89 314 TYR A CA 1
ATOM 1654 C C . TYR A 1 224 ? -10.238 6.332 25.536 1.00 10.39 314 TYR A C 1
ATOM 1655 O O . TYR A 1 224 ? -10.793 7.406 25.519 1.00 10.15 314 TYR A O 1
ATOM 1664 N N . ARG A 1 225 ? -10.896 5.205 25.310 1.00 10.41 315 ARG A N 1
ATOM 1665 C CA . ARG A 1 225 ? -12.316 5.203 24.992 1.00 10.49 315 ARG A CA 1
ATOM 1666 C C . ARG A 1 225 ? -13.135 5.763 26.166 1.00 11.45 315 ARG A C 1
ATOM 1667 O O . ARG A 1 225 ? -14.101 6.525 25.972 1.00 11.47 315 ARG A O 1
ATO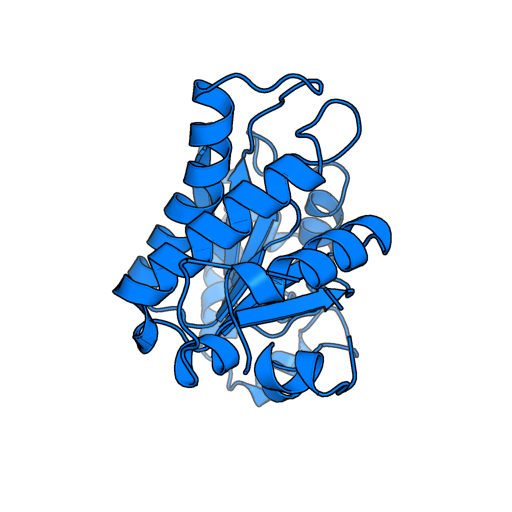M 1675 N N . SER A 1 226 ? -12.718 5.461 27.392 1.00 12.37 316 SER A N 1
ATOM 1676 C CA . SER A 1 226 ? -13.423 5.985 28.571 1.00 12.78 316 SER A CA 1
ATOM 1677 C C . SER A 1 226 ? -13.268 7.498 28.753 1.00 12.17 316 SER A C 1
ATOM 1678 O O . SER A 1 226 ? -14.136 8.132 29.342 1.00 11.95 316 SER A O 1
ATOM 1681 N N . ARG A 1 227 ? -12.170 8.077 28.272 1.00 11.30 317 ARG A N 1
ATOM 1682 C CA . ARG A 1 227 ? -11.897 9.500 28.479 1.00 12.04 317 ARG A CA 1
ATOM 1683 C C . ARG A 1 227 ? -12.157 10.413 27.275 1.00 11.58 317 ARG A C 1
ATOM 1684 O O . ARG A 1 227 ? -12.278 11.635 27.436 1.00 10.91 317 ARG A O 1
ATOM 1692 N N . LEU A 1 228 ? -12.233 9.841 26.075 1.00 11.11 318 LEU A N 1
ATOM 1693 C CA . LEU A 1 228 ? -12.582 10.597 24.879 1.00 10.51 318 LEU A CA 1
ATOM 1694 C C . LEU A 1 228 ? -13.811 11.477 25.060 1.00 10.38 318 LEU A C 1
ATOM 1695 O O . LEU A 1 228 ? -13.773 12.651 24.650 1.00 10.76 318 LEU A O 1
ATOM 1700 N N . PRO A 1 229 ? -14.888 10.956 25.684 1.00 10.54 319 PRO A N 1
ATOM 1701 C CA . PRO A 1 229 ? -16.090 11.849 25.793 1.00 10.68 319 PRO A CA 1
ATOM 1702 C C . PRO A 1 229 ? -15.848 13.111 26.620 1.00 11.15 319 PRO A C 1
ATOM 1703 O O . PRO A 1 229 ? -16.550 14.120 26.422 1.00 9.99 319 PRO A O 1
ATOM 1707 N N . HIS A 1 230 ? -14.876 13.086 27.531 1.00 10.08 320 HIS A N 1
ATOM 1708 C CA . HIS A 1 230 ? -14.592 14.269 28.344 1.00 10.81 320 HIS A CA 1
ATOM 1709 C C . HIS A 1 230 ? -13.978 15.379 27.484 1.00 10.03 320 HIS A C 1
ATOM 1710 O O . HIS A 1 230 ? -14.413 16.532 27.534 1.00 12.08 320 HIS A O 1
ATOM 1717 N N . TYR A 1 231 ? -12.998 15.007 26.674 1.00 8.86 321 TYR A N 1
ATOM 1718 C CA . TYR A 1 231 ? -12.264 15.954 25.844 1.00 8.90 321 TYR A CA 1
ATOM 1719 C C . TYR A 1 231 ? -12.925 16.250 24.511 1.00 8.33 321 TYR A C 1
ATOM 1720 O O . TYR A 1 231 ? -12.685 17.315 23.945 1.00 9.99 321 TYR A O 1
ATOM 1729 N N . PHE A 1 232 ? -13.742 15.313 24.029 1.00 8.19 322 PHE A N 1
ATOM 1730 C CA . PHE A 1 232 ? -14.430 15.412 22.744 1.00 7.68 322 PHE A CA 1
ATOM 1731 C C . PHE A 1 232 ? -15.897 14.981 22.940 1.00 7.50 322 PHE A C 1
ATOM 1732 O O . PHE A 1 232 ? -16.314 13.914 22.532 1.00 7.54 322 PHE A O 1
ATOM 1740 N N . PRO A 1 233 ? -16.706 15.819 23.605 1.00 8.41 323 PRO A N 1
ATOM 1741 C CA . PRO A 1 233 ? -18.115 15.407 23.807 1.00 8.74 323 PRO A CA 1
ATOM 1742 C C . PRO A 1 233 ? -18.860 15.161 22.481 1.00 9.15 323 PRO A C 1
ATOM 1743 O O . PRO A 1 233 ? -18.582 15.860 21.515 1.00 10.27 323 PRO A O 1
ATOM 1747 N N . VAL A 1 234 ? -19.759 14.179 22.439 1.00 9.92 324 VAL A N 1
ATOM 1748 C CA . VAL A 1 234 ? -20.477 13.812 21.207 1.00 11.85 324 VAL A CA 1
ATOM 1749 C C . VAL A 1 234 ? -21.973 14.152 21.273 1.00 14.37 324 VAL A C 1
ATOM 1750 O O . VAL A 1 234 ? -22.716 14.011 20.280 1.00 14.24 324 VAL A O 1
ATOM 1754 N N . ALA A 1 235 ? -22.407 14.615 22.430 1.00 15.96 325 ALA A N 1
ATOM 1755 C CA . ALA A 1 235 ? -23.783 15.033 22.629 1.00 18.50 325 ALA A CA 1
ATOM 1756 C C . ALA A 1 235 ? -23.803 15.945 23.840 1.00 19.45 325 ALA A C 1
ATOM 1757 O O . ALA A 1 235 ? -22.762 16.509 24.193 1.00 20.92 325 ALA A O 1
#

GO terms:
  GO:0005634 nucleus (C, IDA)
  GO:0042278 purine nucleoside metabolic process (P, IDA)
  GO:0016798 hydrolase activity, acting on glycosyl bonds (F, IDA)
  GO:0140291 peptidyl-glutamate ADP-deribosylation (P, IDA)
  GO:0051725 protein de-ADP-ribosylation (P, IDA)
  GO:0140293 ADP-ribosylglutamate hydrolase activity (F, IDA)
  GO:0019213 deacetylase activity (F, IDA)
  GO:0006974 DNA damage response (P, IMP)
  GO:0005739 mitochondrion (C, HTP)
  GO:0005515 protein binding (F, IPI)
  GO:0005654 nucleoplasm (C, IDA)

Solvent-accessible surface area: 11076 Å² total; per-residue (Å²): 98,83,75,54,26,119,113,18,66,75,108,42,128,64,42,56,86,73,99,21,74,87,75,23,65,13,159,86,37,35,78,43,152,105,3,18,16,1,87,60,33,30,155,66,70,134,141,62,95,114,49,78,66,1,5,69,17,0,0,1,29,119,34,66,9,5,47,0,44,6,28,0,0,0,0,41,14,60,60,49,0,77,10,53,63,62,38,8,15,54,0,17,181,9,1,8,107,52,0,20,35,11,1,148,83,56,138,78,4,144,62,2,112,18,51,30,2,3,0,12,121,3,6,2,138,64,0,0,0,0,17,13,5,107,4,135,41,146,47,52,94,67,39,30,44,56,0,115,39,0,2,63,26,1,0,88,27,0,40,110,75,158,13,90,6,0,0,1,12,25,2,21,38,50,137,139,9,8,55,41,124,42,3,1,51,34,1,0,30,11,0,7,91,9,0,88,132,43,63,88,117,0,66,22,0,0,2,4,2,121,93,113,70,7,45,95,28,9,90,79,85,0,54,80,16,0,21,59,129

Radius of gyration: 16.88 Å; Cα contacts (8 Å, |Δi|>4): 432; chains: 1; bounding box: 48×32×47 Å

InterPro domains:
  IPR002589 Macro domain [PF01661] (170-282)
  IPR002589 Macro domain [PS51154] (141-322)
  IPR002589 Macro domain [SM00506] (153-283)
  IPR043472 Macro domain-like [G3DSA:3.40.220.10] (91-325)
  IPR043472 Macro domain-like [SSF52949] (126-324)

Sequence (229 aa):
TSTDWKEAKSFLKGLSDKQREEHYFCKDFVRLKKIPTWKEMAKGVARYKKDKQLNEKISLLRSDITKLEVDAIVNAANSSLLGGGGVDGCIHRAAGPLLTDECRTLQSCKTGKAKITGGYRLPAKYVIHTVGPIAYGEPSASQAAELRSCYLSSLDLLLEHRLRSVAFPCISTGVFGYPCEAAAEIVLATLREWLEQHKDKVDRLIICVFLEKDEDIYRSRLPHYFPVA